Protein AF-Q8MV41-F1 (afdb_monomer_lite)

Radius of gyration: 36.12 Å; chains: 1; bounding box: 102×75×132 Å

Secondary structure (DSSP, 8-state):
----------------------------------------------------------------------------------------------------------TTS-----PPPEEEEEEPBPSEE--B-GGG-SS------BTT--SS-----EEEEES--S-EEEEEEEE-S-GGG--B-SSEEEEEETTEEEESPEEEEE-TTTTTEEE--SEEEEPPPGGGHHHHHHHHHHHHHHHHHTSPPPHHHHHHHHHHHHHHHHH--TTEEEEEEEEEEEPTTT--EEE-S--EEPPPEEETT-TTTSPP-EEEES-S---TT------EEES----

Structure (mmCIF, N/CA/C/O backbone):
data_AF-Q8MV41-F1
#
_entry.id   AF-Q8MV41-F1
#
loop_
_atom_site.group_PDB
_atom_site.id
_atom_site.type_symbol
_atom_site.label_atom_id
_atom_site.label_alt_id
_atom_site.label_comp_id
_atom_site.label_asym_id
_atom_site.label_entity_id
_atom_site.label_seq_id
_atom_site.pdbx_PDB_ins_code
_atom_site.Cartn_x
_atom_site.Cartn_y
_atom_site.Cartn_z
_atom_site.occupancy
_atom_site.B_iso_or_equiv
_atom_site.auth_seq_id
_atom_site.auth_comp_id
_atom_site.auth_asym_id
_atom_site.auth_atom_id
_atom_site.pdbx_PDB_model_num
ATOM 1 N N . HIS A 1 1 ? 9.960 11.531 88.045 1.00 41.22 1 HIS A N 1
ATOM 2 C CA . HIS A 1 1 ? 10.829 12.710 87.845 1.00 41.22 1 HIS A CA 1
ATOM 3 C C . HIS A 1 1 ? 10.472 13.347 86.510 1.00 41.22 1 HIS A C 1
ATOM 5 O O . HIS A 1 1 ? 10.541 12.657 85.509 1.00 41.22 1 HIS A O 1
ATOM 11 N N . HIS A 1 2 ? 9.710 14.447 86.549 1.00 37.00 2 HIS A N 1
ATOM 12 C CA . HIS A 1 2 ? 10.177 15.831 86.295 1.00 37.00 2 HIS A CA 1
ATOM 13 C C . HIS A 1 2 ? 10.504 16.064 84.807 1.00 37.00 2 HIS A C 1
ATOM 15 O O . HIS A 1 2 ? 11.414 15.444 84.279 1.00 37.00 2 HIS A O 1
ATOM 21 N N . GLN A 1 3 ? 9.612 16.729 84.062 1.00 36.31 3 GLN A N 1
ATOM 22 C CA . GLN A 1 3 ? 9.584 18.192 83.822 1.00 36.31 3 GLN A CA 1
ATOM 23 C C . GLN A 1 3 ? 10.846 18.681 83.085 1.00 36.31 3 GLN A C 1
ATOM 25 O O . GLN A 1 3 ? 11.939 18.546 83.607 1.00 36.31 3 GLN A O 1
ATOM 30 N N . HIS A 1 4 ? 10.750 19.055 81.804 1.00 42.22 4 HIS A N 1
ATOM 31 C CA . HIS A 1 4 ? 10.327 20.362 81.255 1.00 42.22 4 HIS A CA 1
ATOM 32 C C . HIS A 1 4 ? 11.487 21.369 81.157 1.00 42.22 4 HIS A C 1
ATOM 34 O O . HIS A 1 4 ? 12.260 21.490 82.096 1.00 42.22 4 HIS A O 1
ATOM 40 N N . GLN A 1 5 ? 11.461 22.144 80.061 1.00 43.72 5 GLN A N 1
ATOM 41 C CA . GLN A 1 5 ? 12.161 23.410 79.755 1.00 43.72 5 GLN A CA 1
ATOM 42 C C . GLN A 1 5 ? 13.341 23.346 78.765 1.00 43.72 5 GLN A C 1
ATOM 44 O O . GLN A 1 5 ? 14.220 22.513 78.916 1.00 43.72 5 GLN A O 1
ATOM 49 N N . GLN A 1 6 ? 13.467 24.221 77.753 1.00 42.06 6 GLN A N 1
ATOM 50 C CA . GLN A 1 6 ? 12.610 25.280 77.165 1.00 42.06 6 GLN A CA 1
ATOM 51 C C . GLN A 1 6 ? 13.329 25.809 75.884 1.00 42.06 6 GLN A C 1
ATOM 53 O O . GLN A 1 6 ? 14.552 25.874 75.879 1.00 42.06 6 GLN A O 1
ATOM 58 N N . GLN A 1 7 ? 12.603 26.007 74.765 1.00 39.41 7 GLN A N 1
ATOM 59 C CA . GLN A 1 7 ? 12.304 27.285 74.044 1.00 39.41 7 GLN A CA 1
ATOM 60 C C . GLN A 1 7 ? 13.402 27.879 73.111 1.00 39.41 7 GLN A C 1
ATOM 62 O O . GLN A 1 7 ? 14.515 28.107 73.555 1.00 39.41 7 GLN A O 1
ATOM 67 N N . HIS A 1 8 ? 13.170 27.958 71.775 1.00 38.19 8 HIS A N 1
ATOM 68 C CA . HIS A 1 8 ? 12.599 29.071 70.933 1.00 38.19 8 HIS A CA 1
ATOM 69 C C . HIS A 1 8 ? 13.622 30.215 70.652 1.00 38.19 8 HIS A C 1
ATOM 71 O O . HIS A 1 8 ? 14.366 30.538 71.559 1.00 38.19 8 HIS A O 1
ATOM 77 N N . HIS A 1 9 ? 13.803 30.899 69.499 1.00 35.41 9 HIS A N 1
ATOM 78 C CA . HIS A 1 9 ? 13.019 31.386 68.328 1.00 35.41 9 HIS A CA 1
ATOM 79 C C . HIS A 1 9 ? 14.052 31.785 67.205 1.00 35.41 9 HIS A C 1
ATOM 81 O O . HIS A 1 9 ? 15.133 32.232 67.564 1.00 35.41 9 HIS A O 1
ATOM 87 N N . GLN A 1 10 ? 13.915 31.469 65.901 1.00 32.34 10 GLN A N 1
ATOM 88 C CA . GLN A 1 10 ? 13.270 32.174 64.749 1.00 32.34 10 GLN A CA 1
ATOM 89 C C . GLN A 1 10 ? 14.101 33.242 63.959 1.00 32.34 10 GLN A C 1
ATOM 91 O O . GLN A 1 10 ? 14.733 34.095 64.569 1.00 32.34 10 GLN A O 1
ATOM 96 N N . LEU A 1 11 ? 13.925 33.227 62.608 1.00 33.22 11 LEU A N 1
ATOM 97 C CA . LEU A 1 11 ? 14.241 34.213 61.520 1.00 33.22 11 LEU A CA 1
ATOM 98 C C . LEU A 1 11 ? 15.664 34.125 60.891 1.00 33.22 11 LEU A C 1
ATOM 100 O O . LEU A 1 11 ? 16.618 33.938 61.624 1.00 33.22 11 LEU A O 1
ATOM 104 N N . GLN A 1 12 ? 15.949 34.236 59.574 1.00 32.16 12 GLN A N 1
ATOM 105 C CA . GLN A 1 12 ? 15.229 34.636 58.346 1.00 32.16 12 GLN A CA 1
ATOM 106 C C . GLN A 1 12 ? 16.027 34.198 57.074 1.00 32.16 12 GLN A C 1
ATOM 108 O O . GLN A 1 12 ? 17.246 34.119 57.122 1.00 32.16 12 GLN A O 1
ATOM 113 N N . GLN A 1 13 ? 15.304 33.936 55.971 1.00 31.48 13 GLN A N 1
ATOM 114 C CA . GLN A 1 13 ? 15.608 33.980 54.513 1.00 31.48 13 GLN A CA 1
ATOM 115 C C . GLN A 1 13 ? 17.057 34.003 53.957 1.00 31.48 13 GLN A C 1
ATOM 117 O O . GLN A 1 13 ? 17.851 34.854 54.332 1.00 31.48 13 GLN A O 1
ATOM 122 N N . LEU A 1 14 ? 17.303 33.219 52.887 1.00 31.59 14 LEU A N 1
ATOM 123 C CA . LEU A 1 14 ? 17.702 33.714 51.547 1.00 31.59 14 LEU A CA 1
ATOM 124 C C . LEU A 1 14 ? 17.768 32.588 50.486 1.00 31.59 14 LEU A C 1
ATOM 126 O O . LEU A 1 14 ? 18.067 31.432 50.766 1.00 31.59 14 LEU A O 1
ATOM 130 N N . SER A 1 15 ? 17.440 32.990 49.261 1.00 28.89 15 SER A N 1
ATOM 131 C CA . SER A 1 15 ? 17.353 32.285 47.975 1.00 28.89 15 SER A CA 1
ATOM 132 C C . SER A 1 15 ? 18.650 31.652 47.452 1.00 28.89 15 SER A C 1
ATOM 134 O O . SER A 1 15 ? 19.717 32.218 47.671 1.00 28.89 15 SER A O 1
ATOM 136 N N . SER A 1 16 ? 18.551 30.629 46.588 1.00 32.53 16 SER A N 1
ATOM 137 C CA . SER A 1 16 ? 19.191 30.630 45.247 1.00 32.53 16 SER A CA 1
ATOM 138 C C . SER A 1 16 ? 18.935 29.340 44.445 1.00 32.53 16 SER A C 1
ATOM 140 O O . SER A 1 16 ? 19.190 28.230 44.901 1.00 32.53 16 SER A O 1
ATOM 142 N N . SER A 1 17 ? 18.446 29.520 43.216 1.00 33.25 17 SER A N 1
ATOM 143 C CA . SER A 1 17 ? 18.495 28.564 42.098 1.00 33.25 17 SER A CA 1
ATOM 144 C C . SER A 1 17 ? 19.914 28.485 41.509 1.00 33.25 17 SER A C 1
ATOM 146 O O . SER A 1 17 ? 20.679 29.433 41.693 1.00 33.25 17 SER A O 1
ATOM 148 N N . PRO A 1 18 ? 20.228 27.488 40.658 1.00 41.16 18 PRO A N 1
ATOM 149 C CA . PRO A 1 18 ? 21.262 27.662 39.646 1.00 41.16 18 PRO A CA 1
ATOM 150 C C . PRO A 1 18 ? 20.707 27.558 38.214 1.00 41.16 18 PRO A C 1
ATOM 152 O O . PRO A 1 18 ? 20.000 26.622 37.848 1.00 41.16 18 PRO A O 1
ATOM 155 N N . THR A 1 19 ? 21.101 28.536 37.400 1.00 30.84 19 THR A N 1
ATOM 156 C CA . THR A 1 19 ? 21.026 28.583 35.931 1.00 30.84 19 THR A CA 1
ATOM 157 C C . THR A 1 19 ? 22.392 29.019 35.386 1.00 30.84 19 THR A C 1
ATOM 159 O O . THR A 1 19 ? 23.103 29.743 36.080 1.00 30.84 19 THR A O 1
ATOM 162 N N . TYR A 1 20 ? 22.656 28.665 34.117 1.00 28.83 20 TYR A N 1
ATOM 163 C CA . TYR A 1 20 ? 23.780 29.047 33.232 1.00 28.83 20 TYR A CA 1
ATOM 164 C C . TYR A 1 20 ? 25.099 28.264 33.441 1.00 28.83 20 TYR A C 1
ATOM 166 O O . TYR A 1 20 ? 25.462 27.930 34.557 1.00 28.83 20 TYR A O 1
ATOM 174 N N . SER A 1 21 ? 25.871 27.885 32.412 1.00 29.89 21 SER A N 1
ATOM 175 C CA . SER A 1 21 ? 26.178 28.621 31.176 1.00 29.89 21 SER A CA 1
ATOM 176 C C . SER A 1 21 ? 26.609 27.712 30.012 1.00 29.89 21 SER A C 1
ATOM 178 O O . SER A 1 21 ? 27.280 26.703 30.213 1.00 29.89 21 SER A O 1
ATOM 180 N N . VAL A 1 22 ? 26.285 28.149 28.792 1.00 31.77 22 VAL A N 1
ATOM 181 C CA . VAL A 1 22 ? 26.873 27.724 27.511 1.00 31.77 22 VAL A CA 1
ATOM 182 C C . VAL A 1 22 ? 28.031 28.678 27.197 1.00 31.77 22 VAL A C 1
ATOM 184 O O . VAL A 1 22 ? 27.853 29.890 27.305 1.00 31.77 22 VAL A O 1
ATOM 187 N N . LEU A 1 23 ? 29.197 28.155 26.806 1.00 31.92 23 LEU A N 1
ATOM 188 C CA . LEU A 1 23 ? 30.321 28.939 26.283 1.00 31.92 23 LEU A CA 1
ATOM 189 C C . LEU A 1 23 ? 30.668 28.477 24.864 1.00 31.92 23 LEU A C 1
ATOM 191 O O . LEU A 1 23 ? 30.998 27.314 24.640 1.00 31.92 23 LEU A O 1
ATOM 195 N N . SER A 1 24 ? 30.602 29.429 23.934 1.00 31.42 24 SER A N 1
ATOM 196 C CA . SER A 1 24 ? 31.214 29.389 22.606 1.00 31.42 24 SER A CA 1
ATOM 197 C C . SER A 1 24 ? 32.714 29.669 22.702 1.00 31.42 24 SER A C 1
ATOM 199 O O . SER A 1 24 ? 33.131 30.516 23.491 1.00 31.42 24 SER A O 1
ATOM 201 N N . MET A 1 25 ? 33.510 29.044 21.832 1.00 32.31 25 MET A N 1
ATOM 202 C CA . MET A 1 25 ? 34.837 29.539 21.457 1.00 32.31 25 MET A CA 1
ATOM 203 C C . MET A 1 25 ? 35.068 29.356 19.954 1.00 32.31 25 MET A C 1
ATOM 205 O O . MET A 1 25 ? 35.088 28.238 19.444 1.00 32.31 25 MET A O 1
ATOM 209 N N . GLU A 1 26 ? 35.252 30.484 19.270 1.00 30.17 26 GLU A N 1
ATOM 210 C CA . GLU A 1 26 ? 35.958 30.604 17.993 1.00 30.17 26 GLU A CA 1
ATOM 211 C C . GLU A 1 26 ? 37.473 30.494 18.226 1.00 30.17 26 GLU A C 1
ATOM 213 O O . GLU A 1 26 ? 37.981 30.902 19.271 1.00 30.17 26 GLU A O 1
ATOM 218 N N . SER A 1 27 ? 38.219 30.011 17.229 1.00 31.31 27 SER A N 1
ATOM 219 C CA . SER A 1 27 ? 39.647 30.322 17.104 1.00 31.31 27 SER A CA 1
ATOM 220 C C . SER A 1 27 ? 40.115 30.279 15.645 1.00 31.31 27 SER A C 1
ATOM 222 O O . SER A 1 27 ? 39.484 29.683 14.774 1.00 31.31 27 SER A O 1
ATOM 224 N N . VAL A 1 28 ? 41.199 31.015 15.415 1.00 31.77 28 VAL A N 1
ATOM 225 C CA . VAL A 1 28 ? 41.619 31.706 14.193 1.00 31.77 28 VAL A CA 1
ATOM 226 C C . VAL A 1 28 ? 42.830 31.002 13.549 1.00 31.77 28 VAL A C 1
ATOM 228 O O . VAL A 1 28 ? 43.572 30.289 14.220 1.00 31.77 28 VAL A O 1
ATOM 231 N N . SER A 1 29 ? 43.027 31.232 12.249 1.00 32.34 29 SER A N 1
ATOM 232 C CA . SER A 1 29 ? 44.130 30.803 11.365 1.00 32.34 29 SER A CA 1
ATOM 233 C C . SER A 1 29 ? 45.561 31.168 11.815 1.00 32.34 29 SER A C 1
ATOM 235 O O . SER A 1 29 ? 45.745 32.073 12.628 1.00 32.34 29 SER A O 1
ATOM 237 N N . PRO A 1 30 ? 46.587 30.623 11.122 1.00 47.12 30 PRO A N 1
ATOM 238 C CA . PRO A 1 30 ? 47.845 31.339 10.868 1.00 47.12 30 PRO A CA 1
ATOM 239 C C . PRO A 1 30 ? 48.257 31.395 9.371 1.00 47.12 30 PRO A C 1
ATOM 241 O O . PRO A 1 30 ? 47.669 30.733 8.517 1.00 47.12 30 PRO A O 1
ATOM 244 N N . VAL A 1 31 ? 49.263 32.232 9.062 1.00 33.56 31 VAL A N 1
ATOM 245 C CA . VAL A 1 31 ? 49.677 32.736 7.726 1.00 33.56 31 VAL A CA 1
ATOM 246 C C . VAL A 1 31 ? 51.146 32.375 7.393 1.00 33.56 31 VAL A C 1
ATOM 248 O O . VAL A 1 31 ? 51.966 32.301 8.305 1.00 33.56 31 VAL A O 1
ATOM 251 N N . SER A 1 32 ? 51.471 32.345 6.080 1.00 35.78 32 SER A N 1
ATOM 252 C CA . SER A 1 32 ? 52.778 32.576 5.379 1.00 35.78 32 SER A CA 1
ATOM 253 C C . SER A 1 32 ? 53.733 31.366 5.201 1.00 35.78 32 SER A C 1
ATOM 255 O O . SER A 1 32 ? 53.833 30.554 6.105 1.00 35.78 32 SER A O 1
ATOM 257 N N . SER A 1 33 ? 54.486 31.134 4.101 1.00 31.88 33 SER A N 1
ATOM 258 C CA . SER A 1 33 ? 54.927 31.937 2.928 1.00 31.88 33 SER A CA 1
ATOM 259 C C . SER A 1 33 ? 55.557 31.074 1.786 1.00 31.88 33 SER A C 1
ATOM 261 O O . SER A 1 33 ? 56.058 29.997 2.079 1.00 31.88 33 SER A O 1
ATOM 263 N N . SER A 1 34 ? 55.554 31.630 0.547 1.00 31.03 34 SER A N 1
ATOM 264 C CA . SER A 1 34 ? 56.487 31.514 -0.629 1.00 31.03 34 SER A CA 1
ATOM 265 C C . SER A 1 34 ? 56.796 30.118 -1.259 1.00 31.03 34 SER A C 1
ATOM 267 O O . SER A 1 34 ? 56.794 29.117 -0.569 1.00 31.03 34 SER A O 1
ATOM 269 N N . SER A 1 35 ? 57.071 29.882 -2.558 1.00 29.42 35 SER A N 1
ATOM 270 C CA . SER A 1 35 ? 57.474 30.668 -3.743 1.00 29.42 35 SER A CA 1
ATOM 271 C C . SER A 1 35 ? 57.364 29.827 -5.053 1.00 29.42 35 SER A C 1
ATOM 273 O O . SER A 1 35 ? 57.393 28.603 -4.998 1.00 29.42 35 SER A O 1
ATOM 275 N N . ALA A 1 36 ? 57.337 30.529 -6.202 1.00 30.73 36 ALA A N 1
ATOM 276 C CA . ALA A 1 36 ? 57.840 30.172 -7.552 1.00 30.73 36 ALA A CA 1
ATOM 277 C C . ALA A 1 36 ? 57.048 29.259 -8.539 1.00 30.73 36 ALA A C 1
ATOM 279 O O . ALA A 1 36 ? 56.941 28.048 -8.377 1.00 30.73 36 ALA A O 1
ATOM 280 N N . SER A 1 37 ? 56.627 29.879 -9.658 1.00 31.30 37 SER A N 1
ATOM 281 C CA . SER A 1 37 ? 56.357 29.286 -10.994 1.00 31.30 37 SER A CA 1
ATOM 282 C C . SER A 1 37 ? 57.673 29.000 -11.766 1.00 31.30 37 SER A C 1
ATOM 284 O O . SER A 1 37 ? 58.727 29.416 -11.277 1.00 31.30 37 SER A O 1
ATOM 286 N N . PRO A 1 38 ? 57.678 28.330 -12.948 1.00 48.19 38 PRO A N 1
ATOM 287 C CA . PRO A 1 38 ? 57.222 28.887 -14.253 1.00 48.19 38 PRO A CA 1
ATOM 288 C C . PRO A 1 38 ? 56.300 27.909 -15.034 1.00 48.19 38 PRO A C 1
ATOM 290 O O . PRO A 1 38 ? 56.356 26.705 -14.828 1.00 48.19 38 PRO A O 1
ATOM 293 N N . ALA A 1 39 ? 55.272 28.334 -15.780 1.00 31.14 39 ALA A N 1
ATOM 294 C CA . ALA A 1 39 ? 55.233 29.026 -17.083 1.00 31.14 39 ALA A CA 1
ATOM 295 C C . ALA A 1 39 ? 55.709 28.187 -18.294 1.00 31.14 39 ALA A C 1
ATOM 297 O O . ALA A 1 39 ? 56.905 27.977 -18.460 1.00 31.14 39 ALA A O 1
ATOM 298 N N . ALA A 1 40 ? 54.761 27.784 -19.153 1.00 30.45 40 ALA A N 1
ATOM 299 C CA . ALA A 1 40 ? 54.739 28.019 -20.610 1.00 30.45 40 ALA A CA 1
ATOM 300 C C . ALA A 1 40 ? 53.384 27.498 -21.162 1.00 30.45 40 ALA A C 1
ATOM 302 O O . ALA A 1 40 ? 53.035 26.350 -20.913 1.00 30.45 40 ALA A O 1
ATOM 303 N N . ASP A 1 41 ? 52.463 28.357 -21.615 1.00 30.83 41 ASP A N 1
ATOM 304 C CA . ASP A 1 41 ? 52.348 28.922 -22.980 1.00 30.83 41 ASP A CA 1
ATOM 305 C C . ASP A 1 41 ? 51.731 27.894 -23.968 1.00 30.83 41 ASP A C 1
ATOM 307 O O . ASP A 1 41 ? 52.077 26.724 -23.930 1.00 30.83 41 ASP A O 1
ATOM 311 N N . THR A 1 42 ? 50.771 28.191 -24.847 1.00 30.75 42 THR A N 1
ATOM 312 C CA . THR A 1 42 ? 50.364 29.468 -25.439 1.00 30.75 42 THR A CA 1
ATOM 313 C C . THR A 1 42 ? 48.966 29.293 -26.077 1.00 30.75 42 THR A C 1
ATOM 315 O O . THR A 1 42 ? 48.720 28.285 -26.729 1.00 30.75 42 THR A O 1
ATOM 318 N N . SER A 1 43 ? 48.109 30.321 -25.949 1.00 32.47 43 SER A N 1
ATOM 319 C CA . SER A 1 43 ? 47.248 30.949 -26.990 1.00 32.47 43 SER A CA 1
ATOM 320 C C . SER A 1 43 ? 46.330 30.135 -27.919 1.00 32.47 43 SER A C 1
ATOM 322 O O . SER A 1 43 ? 46.673 29.060 -28.370 1.00 32.47 43 SER A O 1
ATOM 324 N N . LYS A 1 44 ? 45.230 30.642 -28.484 1.00 30.09 44 LYS A N 1
ATOM 325 C CA . LYS A 1 44 ? 44.367 31.853 -28.481 1.00 30.09 44 LYS A CA 1
ATOM 326 C C . LYS A 1 44 ? 43.230 31.412 -29.443 1.00 30.09 44 LYS A C 1
ATOM 328 O O . LYS A 1 44 ? 43.484 30.614 -30.335 1.00 30.09 44 LYS A O 1
ATOM 333 N N . TYR A 1 45 ? 41.970 31.794 -29.266 1.00 28.75 45 TYR A N 1
ATOM 334 C CA . TYR A 1 45 ? 41.383 32.901 -30.026 1.00 28.75 45 TYR A CA 1
ATOM 335 C C . TYR A 1 45 ? 40.066 33.367 -29.367 1.00 28.75 45 TYR A C 1
ATOM 337 O O . TYR A 1 45 ? 39.115 32.607 -29.216 1.00 28.75 45 TYR A O 1
ATOM 345 N N . TYR A 1 46 ? 40.098 34.643 -28.968 1.00 28.98 46 TYR A N 1
ATOM 346 C CA . TYR A 1 46 ? 39.062 35.692 -28.937 1.00 28.98 46 TYR A CA 1
ATOM 347 C C . TYR A 1 46 ? 37.978 35.568 -30.030 1.00 28.98 46 TYR A C 1
ATOM 349 O O . TYR A 1 46 ? 38.245 34.966 -31.060 1.00 28.98 46 TYR A O 1
ATOM 357 N N . ALA A 1 47 ? 36.788 36.175 -29.995 1.00 29.97 47 ALA A N 1
ATOM 358 C CA . ALA A 1 47 ? 36.017 37.084 -29.127 1.00 29.97 47 ALA A CA 1
ATOM 359 C C . ALA A 1 47 ? 34.536 36.924 -29.603 1.00 29.97 47 ALA A C 1
ATOM 361 O O . ALA A 1 47 ? 34.283 36.141 -30.510 1.00 29.97 47 ALA A O 1
ATOM 362 N N . SER A 1 48 ? 33.471 37.563 -29.128 1.00 28.33 48 SER A N 1
ATOM 363 C CA . SER A 1 48 ? 33.253 38.833 -28.436 1.00 28.33 48 SER A CA 1
ATOM 364 C C . SER A 1 48 ? 31.790 38.853 -27.979 1.00 28.33 48 SER A C 1
ATOM 366 O O . SER A 1 48 ? 30.895 38.551 -28.766 1.00 28.33 48 SER A O 1
ATOM 368 N N . ASN A 1 49 ? 31.561 39.273 -26.740 1.00 28.97 49 ASN A N 1
ATOM 369 C CA . ASN A 1 49 ? 30.278 39.754 -26.235 1.00 28.97 49 ASN A CA 1
ATOM 370 C C . ASN A 1 49 ? 30.205 41.270 -26.451 1.00 28.97 49 ASN A C 1
ATOM 372 O O . ASN A 1 49 ? 31.234 41.928 -26.282 1.00 28.97 49 ASN A O 1
ATOM 376 N N . SER A 1 50 ? 29.011 41.818 -26.707 1.00 34.12 50 SER A N 1
ATOM 377 C CA . SER A 1 50 ? 28.553 43.120 -26.178 1.00 34.12 50 SER A CA 1
ATOM 378 C C . SER A 1 50 ? 27.120 43.470 -26.623 1.00 34.12 50 SER A C 1
ATOM 380 O O . SER A 1 50 ? 26.628 42.879 -27.581 1.00 34.12 50 SER A O 1
ATOM 382 N N . PRO A 1 51 ? 26.420 44.362 -25.891 1.00 45.16 51 PRO A N 1
ATOM 383 C CA . PRO A 1 51 ? 25.055 44.114 -25.429 1.00 45.16 51 PRO A CA 1
ATOM 384 C C . PRO A 1 51 ? 24.027 45.110 -25.986 1.00 45.16 51 PRO A C 1
ATOM 386 O O . PRO A 1 51 ? 24.372 46.085 -26.646 1.00 45.16 51 PRO A O 1
ATOM 389 N N . SER A 1 52 ? 22.748 44.908 -25.660 1.00 30.52 52 SER A N 1
ATOM 390 C CA . SER A 1 52 ? 21.748 45.975 -25.750 1.00 30.52 52 SER A CA 1
ATOM 391 C C . SER A 1 52 ? 20.694 45.868 -24.646 1.00 30.52 52 SER A C 1
ATOM 393 O O . SER A 1 52 ? 20.233 44.790 -24.277 1.00 30.52 52 SER A O 1
ATOM 395 N N . SER A 1 53 ? 20.379 47.035 -24.097 1.00 32.69 53 SER A N 1
ATOM 396 C CA . SER A 1 53 ? 19.441 47.344 -23.026 1.00 32.69 53 SER A CA 1
ATOM 397 C C . SER A 1 53 ? 18.321 48.227 -23.583 1.00 32.69 53 SER A C 1
ATOM 399 O O . SER A 1 53 ? 18.619 49.175 -24.297 1.00 32.69 53 SER A O 1
ATOM 401 N N . VAL A 1 54 ? 17.060 47.939 -23.237 1.00 30.78 54 VAL A N 1
ATOM 402 C CA . VAL A 1 54 ? 15.854 48.812 -23.290 1.00 30.78 54 VAL A CA 1
ATOM 403 C C . VAL A 1 54 ? 14.721 48.022 -22.600 1.00 30.78 54 VAL A C 1
ATOM 405 O O . VAL A 1 54 ? 14.486 46.876 -22.957 1.00 30.78 54 VAL A O 1
ATOM 408 N N . SER A 1 55 ? 14.261 48.373 -21.396 1.00 31.34 55 SER A N 1
ATOM 409 C CA . SER A 1 55 ? 13.271 49.394 -20.997 1.00 31.34 55 SER A CA 1
ATOM 410 C C . SER A 1 55 ? 11.787 49.071 -21.295 1.00 31.34 55 SER A C 1
ATOM 412 O O . SER A 1 55 ? 11.378 48.864 -22.428 1.00 31.34 55 SER A O 1
ATOM 414 N N . ASN A 1 56 ? 11.000 49.178 -20.211 1.00 28.97 56 ASN A N 1
ATOM 415 C CA . ASN A 1 56 ? 9.602 49.620 -20.085 1.00 28.97 56 ASN A CA 1
ATOM 416 C C . ASN A 1 56 ? 8.374 48.676 -20.200 1.00 28.97 56 ASN A C 1
ATOM 418 O O . ASN A 1 56 ? 8.037 48.150 -21.250 1.00 28.97 56 ASN A O 1
ATOM 422 N N . MET A 1 57 ? 7.607 48.738 -19.094 1.00 31.17 57 MET A N 1
ATOM 423 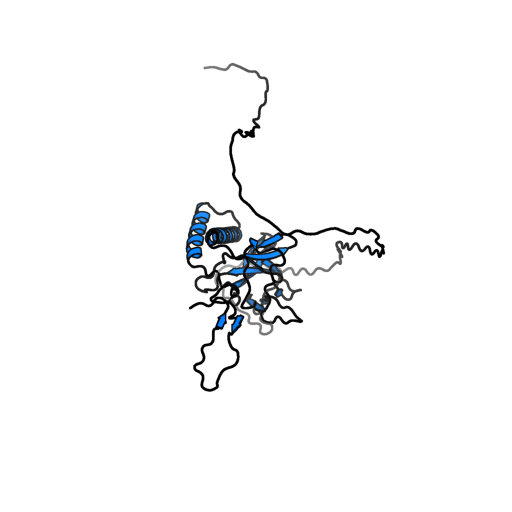C CA . MET A 1 57 ? 6.150 48.949 -18.968 1.00 31.17 57 MET A CA 1
ATOM 424 C C . MET A 1 57 ? 5.188 47.746 -18.959 1.00 31.17 57 MET A C 1
ATOM 426 O O . MET A 1 57 ? 4.998 47.026 -19.931 1.00 31.17 57 MET A O 1
ATOM 430 N N . SER A 1 58 ? 4.496 47.636 -17.817 1.00 32.44 58 SER A N 1
ATOM 431 C CA . SER A 1 58 ? 3.218 46.947 -17.600 1.00 32.44 58 SER A CA 1
ATOM 432 C C . SER A 1 58 ? 2.079 47.518 -18.461 1.00 32.44 58 SER A C 1
ATOM 434 O O . SER A 1 58 ? 2.158 48.657 -18.923 1.00 32.44 58 SER A O 1
ATOM 436 N N . PRO A 1 59 ? 0.937 46.809 -18.511 1.00 38.66 59 PRO A N 1
ATOM 437 C CA . PRO A 1 59 ? -0.251 47.418 -17.909 1.00 38.66 59 PRO A CA 1
ATOM 438 C C . PRO A 1 59 ? -1.062 46.480 -16.995 1.00 38.66 59 PRO A C 1
ATOM 440 O O . PRO A 1 59 ? -1.093 45.263 -17.151 1.00 38.66 59 PRO A O 1
ATOM 443 N N . LYS A 1 60 ? -1.732 47.119 -16.028 1.00 29.59 60 LYS A N 1
ATOM 444 C CA . LYS A 1 60 ? -2.780 46.589 -15.143 1.00 29.59 60 LYS A CA 1
ATOM 445 C C . LYS A 1 60 ? -4.087 46.326 -15.904 1.00 29.59 60 LYS A C 1
ATOM 447 O O . LYS A 1 60 ? -4.480 47.137 -16.735 1.00 29.59 60 LYS A O 1
ATOM 452 N N . SER A 1 61 ? -4.825 45.305 -15.470 1.00 29.97 61 SER A N 1
ATOM 453 C CA . SER A 1 61 ? -6.290 45.324 -15.263 1.00 29.97 61 SER A CA 1
ATOM 454 C C . SER A 1 61 ? -6.632 44.164 -14.305 1.00 29.97 61 SER A C 1
ATOM 456 O O . SER A 1 61 ? -6.261 43.029 -14.568 1.00 29.97 61 SER A O 1
ATOM 458 N N . THR A 1 62 ? -6.933 44.398 -13.021 1.00 28.45 62 THR A N 1
ATOM 459 C CA . THR A 1 62 ? -8.256 44.640 -12.398 1.00 28.45 62 THR A CA 1
ATOM 460 C C . THR A 1 62 ? -9.395 43.749 -12.892 1.00 28.45 62 THR A C 1
ATOM 462 O O . THR A 1 62 ? -10.072 44.097 -13.852 1.00 28.45 62 THR A O 1
ATOM 465 N N . ALA A 1 63 ? -9.677 42.692 -12.128 1.00 28.91 63 ALA A N 1
ATOM 466 C CA . ALA A 1 63 ? -11.033 42.325 -11.731 1.00 28.91 63 ALA A CA 1
ATOM 467 C C . ALA A 1 63 ? -10.967 41.723 -10.318 1.00 28.91 63 ALA A C 1
ATOM 469 O O . ALA A 1 63 ? -10.266 40.748 -10.058 1.00 28.91 63 ALA A O 1
ATOM 470 N N . SER A 1 64 ? -11.619 42.420 -9.399 1.00 29.94 64 SER A N 1
ATOM 471 C CA . SER A 1 64 ? -11.952 42.025 -8.038 1.00 29.94 64 SER A CA 1
ATOM 472 C C . SER A 1 64 ? -13.031 40.950 -8.055 1.00 29.94 64 SER A C 1
ATOM 474 O O . SER A 1 64 ? -14.019 41.154 -8.747 1.00 29.94 64 SER A O 1
ATOM 476 N N . ASP A 1 65 ? -12.898 39.913 -7.231 1.00 27.23 65 ASP A N 1
ATOM 477 C CA . ASP A 1 65 ? -14.056 39.283 -6.596 1.00 27.23 65 ASP A CA 1
ATOM 478 C C . ASP A 1 65 ? -13.671 38.738 -5.218 1.00 27.23 65 ASP A C 1
ATOM 480 O O . ASP A 1 65 ? -12.983 37.734 -5.042 1.00 27.23 65 ASP A O 1
ATOM 484 N N . THR A 1 66 ? -14.113 39.488 -4.217 1.00 30.58 66 THR A N 1
ATOM 485 C CA . THR A 1 66 ? -14.329 39.068 -2.838 1.00 30.58 66 THR A CA 1
ATOM 486 C C . THR A 1 66 ? -15.376 37.959 -2.790 1.00 30.58 66 THR A C 1
ATOM 488 O O . THR A 1 66 ? -16.526 38.190 -3.146 1.00 30.58 66 THR A O 1
ATOM 491 N N . SER A 1 67 ? -15.026 36.793 -2.249 1.00 28.72 67 SER A N 1
ATOM 492 C CA . SER A 1 67 ? -16.009 35.926 -1.591 1.00 28.72 67 SER A CA 1
ATOM 493 C C . SER A 1 67 ? -15.385 35.245 -0.375 1.00 28.72 67 SER A C 1
ATOM 495 O O . SER A 1 67 ? -14.698 34.231 -0.437 1.00 28.72 67 SER A O 1
ATOM 497 N N . SER A 1 68 ? -15.618 35.872 0.770 1.00 29.53 68 SER A N 1
ATOM 498 C CA . SER A 1 68 ? -15.611 35.240 2.078 1.00 29.53 68 SER A CA 1
ATOM 499 C C . SER A 1 68 ? -16.715 34.181 2.110 1.00 29.53 68 SER A C 1
ATOM 501 O O . SER A 1 68 ? -17.891 34.528 2.035 1.00 29.53 68 SER A O 1
ATOM 503 N N . PHE A 1 69 ? -16.354 32.905 2.260 1.00 28.80 69 PHE A N 1
ATOM 504 C CA . PHE A 1 69 ? -17.306 31.865 2.645 1.00 28.80 69 PHE A CA 1
ATOM 505 C C . PHE A 1 69 ? -17.057 31.449 4.093 1.00 28.80 69 PHE A C 1
ATOM 507 O O . PHE A 1 69 ? -16.067 30.811 4.439 1.00 28.80 69 PHE A O 1
ATOM 514 N N . ASN A 1 70 ? -17.992 31.895 4.923 1.00 31.59 70 ASN A N 1
ATOM 515 C CA . ASN A 1 70 ? -18.224 31.528 6.306 1.00 31.59 70 ASN A CA 1
ATOM 516 C C . ASN A 1 70 ? -19.508 30.683 6.330 1.00 31.59 70 ASN A C 1
ATOM 518 O O . ASN A 1 70 ? -20.496 31.084 5.722 1.00 31.59 70 ASN A O 1
ATOM 522 N N . MET A 1 71 ? -19.497 29.555 7.035 1.00 28.81 71 MET A N 1
ATOM 523 C CA . MET A 1 71 ? -20.681 28.876 7.584 1.00 28.81 71 MET A CA 1
ATOM 524 C C . MET A 1 71 ? -20.162 28.058 8.772 1.00 28.81 71 MET A C 1
ATOM 526 O O . MET A 1 71 ? -19.437 27.093 8.573 1.00 28.81 71 MET A O 1
ATOM 530 N N . GLN A 1 72 ? -20.236 28.506 10.028 1.00 30.03 72 GLN A N 1
ATOM 531 C CA . GLN A 1 72 ? -21.410 28.776 10.870 1.00 30.03 72 GLN A CA 1
ATOM 532 C C . GLN A 1 72 ? -22.412 27.621 10.928 1.00 30.03 72 GLN A C 1
ATOM 534 O O . GLN A 1 72 ? -23.227 27.431 10.035 1.00 30.03 72 GLN A O 1
ATOM 539 N N . ASN A 1 73 ? -22.327 26.909 12.056 1.00 30.44 73 ASN A N 1
ATOM 540 C CA . ASN A 1 73 ? -23.417 26.320 12.829 1.00 30.44 73 ASN A CA 1
ATOM 541 C C . ASN A 1 73 ? -24.824 26.705 12.360 1.00 30.44 73 ASN A C 1
ATOM 543 O O . ASN A 1 73 ? -25.202 27.875 12.427 1.00 30.44 73 ASN A O 1
ATOM 547 N N . LEU A 1 74 ? -25.640 25.694 12.074 1.00 29.30 74 LEU A N 1
ATOM 548 C CA . LEU A 1 74 ? -27.087 25.796 12.196 1.00 29.30 74 LEU A CA 1
ATOM 549 C C . LEU A 1 74 ? -27.582 24.703 13.139 1.00 29.30 74 LEU A C 1
ATOM 551 O O . LEU A 1 74 ? -27.766 23.547 12.781 1.00 29.30 74 LEU A O 1
ATOM 555 N N . ASN A 1 75 ? -27.768 25.143 14.379 1.00 30.41 75 ASN A N 1
ATOM 556 C CA . ASN A 1 75 ? -28.694 24.580 15.340 1.00 30.41 75 ASN A CA 1
ATOM 557 C C . ASN A 1 75 ? -30.118 24.895 14.852 1.00 30.41 75 ASN A C 1
ATOM 559 O O . ASN A 1 75 ? -30.465 26.071 14.735 1.00 30.41 75 ASN A O 1
ATOM 563 N N . ILE A 1 76 ? -30.931 23.876 14.578 1.00 30.11 76 ILE A N 1
ATOM 564 C CA . ILE A 1 76 ? -32.387 24.021 14.495 1.00 30.11 76 ILE A CA 1
ATOM 565 C C . ILE A 1 76 ? -33.004 22.961 15.397 1.00 30.11 76 ILE A C 1
ATOM 567 O O . ILE A 1 76 ? -33.055 21.776 15.081 1.00 30.11 76 ILE A O 1
ATOM 571 N N . SER A 1 77 ? -33.482 23.446 16.537 1.00 28.22 77 SER A N 1
ATOM 572 C CA . SER A 1 77 ? -34.457 22.794 17.390 1.00 28.22 77 SER A CA 1
ATOM 573 C C . SER A 1 77 ? -35.726 22.488 16.595 1.00 28.22 77 SER A C 1
ATOM 575 O O . SER A 1 77 ? -36.288 23.386 15.974 1.00 28.22 77 SER A O 1
ATOM 577 N N . ASN A 1 78 ? -36.233 21.263 16.702 1.00 28.09 78 ASN A N 1
ATOM 578 C CA . ASN A 1 78 ? -37.667 21.005 16.662 1.00 28.09 78 ASN A CA 1
ATOM 579 C C . ASN A 1 78 ? -38.007 19.836 17.583 1.00 28.09 78 ASN A C 1
ATOM 581 O O . ASN A 1 78 ? -37.244 18.888 17.746 1.00 28.09 78 ASN A O 1
ATOM 585 N N . ALA A 1 79 ? -39.132 20.004 18.262 1.00 27.45 79 ALA A N 1
ATOM 586 C CA . ALA A 1 79 ? -39.483 19.353 19.503 1.00 27.45 79 ALA A CA 1
ATOM 587 C C . ALA A 1 79 ? -40.576 18.284 19.311 1.00 27.45 79 ALA A C 1
ATOM 589 O O . ALA A 1 79 ? -41.527 18.526 18.574 1.00 27.45 79 ALA A O 1
ATOM 590 N N . TYR A 1 80 ? -40.454 17.202 20.098 1.00 27.47 80 TYR A N 1
ATOM 591 C CA . TYR A 1 80 ? -41.477 16.242 20.574 1.00 27.47 80 TYR A CA 1
ATOM 592 C C . TYR A 1 80 ? -42.186 15.306 19.558 1.00 27.47 80 TYR A C 1
ATOM 594 O O . TYR A 1 80 ? -42.291 15.656 18.388 1.00 27.47 80 TYR A O 1
ATOM 602 N N . PRO A 1 81 ? -42.733 14.134 19.989 1.00 33.19 81 PRO A N 1
ATOM 603 C CA . PRO A 1 81 ? -42.927 13.664 21.368 1.00 33.19 81 PRO A CA 1
ATOM 604 C C . PRO A 1 81 ? -42.352 12.274 21.720 1.00 33.19 81 PRO A C 1
ATOM 606 O O . PRO A 1 81 ? -42.266 11.353 20.918 1.00 33.19 81 PRO A O 1
ATOM 609 N N . TYR A 1 82 ? -42.018 12.171 23.005 1.00 26.05 82 TYR A N 1
ATOM 610 C CA . TYR A 1 82 ? -42.208 11.043 23.922 1.00 26.05 82 TYR A CA 1
ATOM 611 C C . TYR A 1 82 ? -42.974 9.814 23.379 1.00 26.05 82 TYR A C 1
ATOM 613 O O . TYR A 1 82 ? -44.170 9.900 23.116 1.00 26.05 82 TYR A O 1
ATOM 621 N N . PHE A 1 83 ? -42.323 8.648 23.397 1.00 29.05 83 PHE A N 1
ATOM 622 C CA . PHE A 1 83 ? -42.952 7.388 23.799 1.00 29.05 83 PHE A CA 1
ATOM 623 C C . PHE A 1 83 ? -41.990 6.658 24.738 1.00 29.05 83 PHE A C 1
ATOM 625 O O . PHE A 1 83 ? -40.934 6.178 24.339 1.00 29.05 83 PHE A O 1
ATOM 632 N N . ALA A 1 84 ? -42.347 6.657 26.020 1.00 29.50 84 ALA A N 1
ATOM 633 C CA . ALA A 1 84 ? -41.752 5.804 27.028 1.00 29.50 84 ALA A CA 1
ATOM 634 C C . ALA A 1 84 ? -42.567 4.508 27.059 1.00 29.50 84 ALA A C 1
ATOM 636 O O . ALA A 1 84 ? -43.722 4.534 27.480 1.00 29.50 84 ALA A O 1
ATOM 637 N N . GLU A 1 85 ? -41.985 3.389 26.634 1.00 26.55 85 GLU A N 1
ATOM 638 C CA . GLU A 1 85 ? -42.509 2.070 26.989 1.00 26.55 85 GLU A CA 1
ATOM 639 C C . GLU A 1 85 ? -41.789 1.588 28.245 1.00 26.55 85 GLU A C 1
ATOM 641 O O . GLU A 1 85 ? -40.641 1.147 28.249 1.00 26.55 85 GLU A O 1
ATOM 646 N N . THR A 1 86 ? -42.486 1.761 29.362 1.00 30.17 86 THR A N 1
ATOM 647 C CA . THR A 1 86 ? -42.174 1.147 30.641 1.00 30.17 86 THR A CA 1
ATOM 648 C C . THR A 1 86 ? -42.474 -0.344 30.540 1.00 30.17 86 THR A C 1
ATOM 650 O O . THR A 1 86 ? -43.630 -0.744 30.579 1.00 30.17 86 THR A O 1
ATOM 653 N N . HIS A 1 87 ? -41.458 -1.203 30.455 1.00 34.47 87 HIS A N 1
ATOM 654 C CA . HIS A 1 87 ? -41.680 -2.620 30.736 1.00 34.47 87 HIS A CA 1
ATOM 655 C C . HIS A 1 87 ? -41.744 -2.840 32.244 1.00 34.47 87 HIS A C 1
ATOM 657 O O . HIS A 1 87 ? -40.773 -2.705 32.987 1.00 34.47 87 HIS A O 1
ATOM 663 N N . HIS A 1 88 ? -42.958 -3.139 32.681 1.00 29.31 88 HIS A N 1
ATOM 664 C CA . HIS A 1 88 ? -43.336 -3.479 34.038 1.00 29.31 88 HIS A CA 1
ATOM 665 C C . HIS A 1 88 ? -42.635 -4.785 34.441 1.00 29.31 88 HIS A C 1
ATOM 667 O O . HIS A 1 88 ? -42.991 -5.862 33.971 1.00 29.31 88 HIS A O 1
ATOM 673 N N . GLN A 1 89 ? -41.640 -4.703 35.323 1.00 29.66 89 GLN A N 1
ATOM 674 C CA . GLN A 1 89 ? -41.108 -5.877 36.009 1.00 29.66 89 GLN A CA 1
ATOM 675 C C . GLN A 1 89 ? -42.019 -6.182 37.200 1.00 29.66 89 GLN A C 1
ATOM 677 O O . GLN A 1 89 ? -41.970 -5.514 38.232 1.00 29.66 89 GLN A O 1
ATOM 682 N N . THR A 1 90 ? -42.900 -7.169 37.046 1.00 29.33 90 THR A N 1
ATOM 683 C CA . THR A 1 90 ? -43.665 -7.720 38.166 1.00 29.33 90 THR A CA 1
ATOM 684 C C . THR A 1 90 ? -42.777 -8.729 38.893 1.00 29.33 90 THR A C 1
ATOM 686 O O . THR A 1 90 ? -42.496 -9.808 38.379 1.00 29.33 90 THR A O 1
ATOM 689 N N . MET A 1 91 ? -42.306 -8.368 40.088 1.00 27.70 91 MET A N 1
ATOM 690 C CA . MET A 1 91 ? -41.688 -9.312 41.019 1.00 27.70 91 MET A CA 1
ATOM 691 C C . MET A 1 91 ? -42.774 -10.233 41.578 1.00 27.70 91 MET A C 1
ATOM 693 O O . MET A 1 91 ? -43.702 -9.762 42.235 1.00 27.70 91 MET A O 1
ATOM 697 N N . THR A 1 92 ? -42.647 -11.539 41.353 1.00 31.72 92 THR A N 1
ATOM 698 C CA . THR A 1 92 ? -43.361 -12.553 42.136 1.00 31.72 92 THR A CA 1
ATOM 699 C C . THR A 1 92 ? -42.344 -13.546 42.684 1.00 31.72 92 THR A C 1
ATOM 701 O O . THR A 1 92 ? -41.521 -14.097 41.960 1.00 31.72 92 THR A O 1
ATOM 704 N N . THR A 1 93 ? -42.353 -13.685 44.005 1.00 34.12 93 THR A N 1
ATOM 705 C CA . THR A 1 93 ? -41.590 -14.662 44.780 1.00 34.12 93 THR A CA 1
ATOM 706 C C . THR A 1 93 ? -42.222 -16.044 44.637 1.00 34.12 93 THR A C 1
ATOM 708 O O . THR A 1 93 ? -43.423 -16.185 44.866 1.00 34.12 93 THR A O 1
ATOM 711 N N . GLY A 1 94 ? -41.415 -17.056 44.324 1.00 32.66 94 GLY A N 1
ATOM 712 C CA . GLY A 1 94 ? -41.805 -18.464 44.324 1.00 32.66 94 GLY A CA 1
ATOM 713 C C . GLY A 1 94 ? -40.576 -19.352 44.135 1.00 32.66 94 GLY A C 1
ATOM 714 O O . GLY A 1 94 ? -39.739 -19.078 43.281 1.00 32.66 94 GLY A O 1
ATOM 715 N N . GLU A 1 95 ? -40.444 -20.342 45.005 1.00 35.91 95 GLU A N 1
ATOM 716 C CA . GLU A 1 95 ? -39.283 -21.203 45.218 1.00 35.91 95 GLU A CA 1
ATOM 717 C C . GLU A 1 95 ? -39.076 -22.268 44.115 1.00 35.91 95 GLU A C 1
ATOM 719 O O . GLU A 1 95 ? -40.015 -22.680 43.444 1.00 35.91 95 GLU A O 1
ATOM 724 N N . GLU A 1 96 ? -37.820 -22.721 44.004 1.00 37.44 96 GLU A N 1
ATOM 725 C CA . GLU A 1 96 ? -37.341 -24.005 43.453 1.00 37.44 96 GLU A CA 1
ATOM 726 C C . GLU A 1 96 ? -37.532 -24.346 41.949 1.00 37.44 96 GLU A C 1
ATOM 728 O O . GLU A 1 96 ? -38.557 -24.834 41.496 1.00 37.44 96 GLU A O 1
ATOM 733 N N . GLY A 1 97 ? -36.416 -24.260 41.206 1.00 35.72 97 GLY A N 1
ATOM 734 C CA . GLY A 1 97 ? -35.881 -25.400 40.440 1.00 35.72 97 GLY A CA 1
ATOM 735 C C . GLY A 1 97 ? -36.457 -25.744 39.054 1.00 35.72 97 GLY A C 1
ATOM 736 O O . GLY A 1 97 ? -37.362 -26.559 38.953 1.00 35.72 97 GLY A O 1
ATOM 737 N N . GLN A 1 98 ? -35.756 -25.274 38.006 1.00 31.47 98 GLN A N 1
ATOM 738 C CA . GLN A 1 98 ? -35.566 -25.821 36.634 1.00 31.47 98 GLN A CA 1
ATOM 739 C C . GLN A 1 98 ? -35.896 -24.809 35.522 1.00 31.47 98 GLN A C 1
ATOM 741 O O . GLN A 1 98 ? -37.047 -24.563 35.183 1.00 31.47 98 GLN A O 1
ATOM 746 N N . LEU A 1 99 ? -34.850 -24.260 34.895 1.00 29.23 99 LEU A N 1
ATOM 747 C CA . LEU A 1 99 ? -34.958 -23.459 33.674 1.00 29.23 99 LEU A CA 1
ATOM 748 C C . LEU A 1 99 ? -35.125 -24.393 32.464 1.00 29.23 99 LEU A C 1
ATOM 750 O O . LEU A 1 99 ? -34.143 -24.901 31.926 1.00 29.23 99 LEU A O 1
ATOM 754 N N . GLN A 1 100 ? -36.365 -24.613 32.027 1.00 32.16 100 GLN A N 1
ATOM 755 C CA . GLN A 1 100 ? -36.659 -25.065 30.665 1.00 32.16 100 GLN A CA 1
ATOM 756 C C . GLN A 1 100 ? -36.812 -23.828 29.776 1.00 32.16 100 GLN A C 1
ATOM 758 O O . GLN A 1 100 ? -37.708 -23.010 29.970 1.00 32.16 100 GLN A O 1
ATOM 763 N N . THR A 1 101 ? -35.915 -23.667 28.805 1.00 29.89 101 THR A N 1
ATOM 764 C CA . THR A 1 101 ? -36.027 -22.627 27.781 1.00 29.89 101 THR A CA 1
ATOM 765 C C . THR A 1 101 ? -37.136 -23.012 26.803 1.00 29.89 101 THR A C 1
ATOM 767 O O . THR A 1 101 ? -36.928 -23.848 25.925 1.00 29.89 101 THR A O 1
ATOM 770 N N . PHE A 1 102 ? -38.317 -22.415 26.944 1.00 33.59 102 PHE A N 1
ATOM 771 C CA . PHE A 1 102 ? -39.368 -22.496 25.933 1.00 33.59 102 PHE A CA 1
ATOM 772 C C . PHE A 1 102 ? -39.057 -21.498 24.814 1.00 33.59 102 PHE A C 1
ATOM 774 O O . PHE A 1 102 ? -39.292 -20.300 24.949 1.00 33.59 102 PHE A O 1
ATOM 781 N N . THR A 1 103 ? -38.507 -21.980 23.700 1.00 34.62 103 THR A N 1
ATOM 782 C CA . THR A 1 103 ? -38.427 -21.198 22.462 1.00 34.62 103 THR A CA 1
ATOM 783 C C . THR A 1 103 ? -39.815 -21.140 21.830 1.00 34.62 103 THR A C 1
ATOM 785 O O . THR A 1 103 ? -40.254 -22.102 21.198 1.00 34.62 103 THR A O 1
ATOM 788 N N . TYR A 1 104 ? -40.517 -20.021 22.004 1.00 37.09 104 TYR A N 1
ATOM 789 C CA . TYR A 1 104 ? -41.669 -19.689 21.170 1.00 37.09 104 TYR A CA 1
ATOM 790 C C . TYR A 1 104 ? -41.157 -19.325 19.771 1.00 37.09 104 TYR A C 1
ATOM 792 O O . TYR A 1 104 ? -40.669 -18.222 19.544 1.00 37.09 104 TYR A O 1
ATOM 800 N N . ASN A 1 105 ? -41.236 -20.275 18.839 1.00 45.75 105 ASN A N 1
ATOM 801 C CA . ASN A 1 105 ? -41.075 -19.998 17.414 1.00 45.75 105 ASN A CA 1
ATOM 802 C C . ASN A 1 105 ? -42.367 -19.347 16.903 1.00 45.75 105 ASN A C 1
ATOM 804 O O . ASN A 1 105 ? -43.305 -20.050 16.530 1.00 45.75 105 ASN A O 1
ATOM 808 N N . ASP A 1 106 ? -42.416 -18.017 16.907 1.00 46.06 106 ASP A N 1
ATOM 809 C CA . ASP A 1 106 ? -43.414 -17.248 16.162 1.00 46.06 106 ASP A CA 1
ATOM 810 C C . ASP A 1 106 ? -42.976 -17.162 14.683 1.00 46.06 106 ASP A C 1
ATOM 812 O O . ASP A 1 106 ? -41.918 -16.600 14.390 1.00 46.06 106 ASP A O 1
ATOM 816 N N . PRO A 1 107 ? -43.740 -17.726 13.729 1.00 46.41 107 PRO A N 1
ATOM 817 C CA . PRO A 1 107 ? -43.382 -17.738 12.313 1.00 46.41 107 PRO A CA 1
ATOM 818 C C . PRO A 1 107 ? -43.621 -16.398 11.589 1.00 46.41 107 PRO A C 1
ATOM 820 O O . PRO A 1 107 ? -43.504 -16.360 10.365 1.00 46.41 107 PRO A O 1
ATOM 823 N N . THR A 1 108 ? -43.954 -15.307 12.293 1.00 48.28 108 THR A N 1
ATOM 824 C CA . THR A 1 108 ? -44.300 -14.014 11.666 1.00 48.28 108 THR A CA 1
ATOM 825 C C . THR A 1 108 ? -43.325 -12.859 11.913 1.00 48.28 108 THR A C 1
ATOM 827 O O . THR A 1 108 ? -43.545 -11.764 11.395 1.00 48.28 108 THR A O 1
ATOM 830 N N . GLN A 1 109 ? -42.197 -13.085 12.596 1.00 40.78 109 GLN A N 1
ATOM 831 C CA . GLN A 1 109 ? -41.128 -12.083 12.671 1.00 40.78 109 GLN A CA 1
ATOM 832 C C . GLN A 1 109 ? -40.081 -12.310 11.569 1.00 40.78 109 GLN A C 1
ATOM 834 O O . GLN A 1 109 ? -39.586 -13.433 11.429 1.00 40.78 109 GLN A O 1
ATOM 839 N N . PRO A 1 110 ? -39.694 -11.278 10.787 1.00 42.03 110 PRO A N 1
ATOM 840 C CA . PRO A 1 110 ? -38.534 -11.393 9.920 1.00 42.03 110 PRO A CA 1
ATOM 841 C C . PRO A 1 110 ? -37.333 -11.691 10.813 1.00 42.03 110 PRO A C 1
ATOM 843 O O . PRO A 1 110 ? -36.956 -10.894 11.671 1.00 42.03 110 PRO A O 1
ATOM 846 N N . ARG A 1 111 ? -36.762 -12.882 10.641 1.00 42.97 111 ARG A N 1
ATOM 847 C CA . ARG A 1 111 ? -35.525 -13.289 11.294 1.00 42.97 111 ARG A CA 1
ATOM 848 C C . ARG A 1 111 ? -34.465 -12.260 10.911 1.00 42.97 111 ARG A C 1
ATOM 850 O O . ARG A 1 111 ? -34.004 -12.261 9.773 1.00 42.97 111 ARG A O 1
ATOM 857 N N . VAL A 1 112 ? -34.114 -11.365 11.832 1.00 45.97 112 VAL A N 1
ATOM 858 C CA . VAL A 1 112 ? -32.956 -10.487 11.666 1.00 45.97 112 VAL A CA 1
ATOM 859 C C . VAL A 1 112 ? -31.749 -11.415 11.695 1.00 45.97 112 VAL A C 1
ATOM 861 O O . VAL A 1 112 ? -31.283 -11.817 12.761 1.00 45.97 112 VAL A O 1
ATOM 864 N N . GLU A 1 113 ? -31.291 -11.856 10.524 1.00 48.16 113 GLU A N 1
ATOM 865 C CA . GLU A 1 113 ? -29.931 -12.358 10.404 1.00 48.16 113 GLU A CA 1
ATOM 866 C C . GLU A 1 113 ? -29.036 -11.209 10.854 1.00 48.16 113 GLU A C 1
ATOM 868 O O . GLU A 1 113 ? -28.919 -10.194 10.171 1.00 48.16 113 GLU A O 1
ATOM 873 N N . LEU A 1 114 ? -28.470 -11.338 12.055 1.00 52.09 114 LEU A N 1
ATOM 874 C CA . LEU A 1 114 ? -27.382 -10.490 12.512 1.00 52.09 114 LEU A CA 1
ATOM 875 C C . LEU A 1 114 ? -26.230 -10.737 11.539 1.00 52.09 114 LEU A C 1
ATOM 877 O O . LEU A 1 114 ? -25.456 -11.681 11.698 1.00 52.09 114 LEU A O 1
ATOM 881 N N . SER A 1 115 ? -26.190 -9.950 10.469 1.00 74.12 115 SER A N 1
ATOM 882 C CA . SER A 1 115 ? -25.132 -9.996 9.476 1.00 74.12 115 SER A CA 1
ATOM 883 C C . SER A 1 115 ? -23.821 -9.739 10.202 1.00 74.12 115 SER A C 1
ATOM 885 O O . SER A 1 115 ? -23.644 -8.681 10.802 1.00 74.12 115 SER A O 1
ATOM 887 N N . VAL A 1 116 ? -22.921 -10.718 10.198 1.00 88.75 116 VAL A N 1
ATOM 888 C CA . VAL A 1 116 ? -21.581 -10.541 10.758 1.00 88.75 116 VAL A CA 1
ATOM 889 C C . VAL A 1 116 ? -20.874 -9.470 9.921 1.00 88.75 116 VAL A C 1
ATOM 891 O O . VAL A 1 116 ? -20.855 -9.616 8.694 1.00 88.75 116 VAL A O 1
ATOM 894 N N . PRO A 1 117 ? -20.306 -8.412 10.534 1.00 95.56 117 PRO A N 1
ATOM 895 C CA . PRO A 1 117 ? -19.603 -7.385 9.787 1.00 95.56 117 PRO A CA 1
ATOM 896 C C . PRO A 1 117 ? -18.527 -7.986 8.881 1.00 95.56 117 PRO A C 1
ATOM 898 O O . PRO A 1 117 ? -17.750 -8.846 9.302 1.00 95.56 117 PRO A O 1
ATOM 901 N N . GLN A 1 118 ? -18.472 -7.532 7.632 1.00 97.12 118 GLN A N 1
ATOM 902 C CA . GLN A 1 118 ? -17.495 -8.005 6.654 1.00 97.12 118 GLN A CA 1
ATOM 903 C C . GLN A 1 118 ? -16.954 -6.844 5.834 1.00 97.12 118 GLN A C 1
ATOM 905 O O . GLN A 1 118 ? -17.708 -6.024 5.318 1.00 97.12 118 GLN A O 1
ATOM 910 N N . LEU A 1 119 ? -15.638 -6.809 5.655 1.00 98.12 119 LEU A N 1
ATOM 911 C CA . LEU A 1 119 ? -14.979 -5.850 4.783 1.00 98.12 119 LEU A CA 1
ATOM 912 C C . LEU A 1 119 ? -14.704 -6.491 3.422 1.00 98.12 119 LEU A C 1
ATOM 914 O O . LEU A 1 119 ? -14.254 -7.632 3.343 1.00 98.12 119 LEU A O 1
ATOM 918 N N . THR A 1 120 ? -14.966 -5.762 2.341 1.00 98.38 120 THR A N 1
ATOM 919 C CA . THR A 1 120 ? -14.710 -6.224 0.968 1.00 98.38 120 THR A CA 1
ATOM 920 C C . THR A 1 120 ? -13.974 -5.157 0.174 1.00 98.38 120 THR A C 1
ATOM 922 O O . THR A 1 120 ? -14.197 -3.963 0.372 1.00 98.38 120 THR A O 1
ATOM 925 N N . ILE A 1 121 ? -13.088 -5.577 -0.728 1.00 98.75 121 ILE A N 1
ATOM 926 C CA . ILE A 1 121 ? -12.389 -4.659 -1.631 1.00 98.75 121 ILE A CA 1
ATOM 927 C C . ILE A 1 121 ? -13.239 -4.477 -2.887 1.00 98.75 121 ILE A C 1
ATOM 929 O O . ILE A 1 121 ? -13.458 -5.435 -3.624 1.00 98.75 121 ILE A O 1
ATOM 933 N N . VAL A 1 122 ? -13.694 -3.247 -3.118 1.00 98.50 122 VAL A N 1
ATOM 934 C CA . VAL A 1 122 ? -14.511 -2.854 -4.276 1.00 98.50 122 VAL A CA 1
ATOM 935 C C . VAL A 1 122 ? -13.620 -2.499 -5.466 1.00 98.50 122 VAL A C 1
ATOM 937 O O . VAL A 1 122 ? -13.892 -2.910 -6.588 1.00 98.50 122 VAL A O 1
ATOM 940 N N . GLU A 1 123 ? -12.525 -1.778 -5.216 1.00 98.56 123 GLU A N 1
ATOM 941 C CA . GLU A 1 123 ? -11.536 -1.393 -6.227 1.00 98.56 123 GLU A CA 1
ATOM 942 C C . GLU A 1 123 ? -10.138 -1.763 -5.726 1.00 98.56 123 GLU A C 1
ATOM 944 O O . GLU A 1 123 ? -9.677 -1.255 -4.700 1.00 98.56 123 GLU A O 1
ATOM 949 N N . GLN A 1 124 ? -9.454 -2.654 -6.445 1.00 98.69 124 GLN A N 1
ATOM 950 C CA . GLN A 1 124 ? -8.075 -3.049 -6.140 1.00 98.69 124 GLN A CA 1
ATOM 951 C C . GLN A 1 124 ? -7.086 -1.945 -6.552 1.00 98.69 124 GLN A C 1
ATOM 953 O O . GLN A 1 124 ? -7.345 -1.250 -7.536 1.00 98.69 124 GLN A O 1
ATOM 958 N N . PRO A 1 125 ? -5.935 -1.788 -5.869 1.00 98.38 125 PRO A N 1
ATOM 959 C CA . PRO A 1 125 ? -4.850 -0.944 -6.355 1.00 98.38 125 PRO A CA 1
ATOM 960 C C . PRO A 1 125 ? -4.230 -1.526 -7.628 1.00 98.38 125 PRO A C 1
ATOM 962 O O . PRO A 1 125 ? -4.213 -2.743 -7.818 1.00 98.38 125 PRO A O 1
ATOM 965 N N . VAL A 1 126 ? -3.643 -0.661 -8.455 1.00 97.19 126 VAL A N 1
ATOM 966 C CA . VAL A 1 126 ? -2.762 -1.087 -9.552 1.00 97.19 126 VAL A CA 1
ATOM 967 C C . VAL A 1 126 ? -1.672 -2.043 -9.053 1.00 97.19 126 VAL A C 1
ATOM 969 O O . VAL A 1 126 ? -1.106 -1.868 -7.974 1.00 97.19 126 VAL A O 1
ATOM 972 N N . ASP A 1 127 ? -1.341 -3.041 -9.867 1.00 96.12 127 ASP A N 1
ATOM 973 C CA . ASP A 1 127 ? -0.359 -4.084 -9.548 1.00 96.12 127 ASP A CA 1
ATOM 974 C C . ASP A 1 127 ? 1.097 -3.593 -9.624 1.00 96.12 127 ASP A C 1
ATOM 976 O O . ASP A 1 127 ? 2.019 -4.273 -9.164 1.00 96.12 127 ASP A O 1
ATOM 980 N N . LYS A 1 128 ? 1.325 -2.413 -10.208 1.00 94.06 128 LYS A N 1
ATOM 981 C CA . LYS A 1 128 ? 2.637 -1.785 -10.373 1.00 94.06 128 LYS A CA 1
ATOM 982 C C . LYS A 1 128 ? 2.578 -0.316 -9.993 1.00 94.06 128 LYS A C 1
ATOM 984 O O . LYS A 1 128 ? 1.768 0.451 -10.504 1.00 94.06 128 LYS A O 1
ATOM 989 N N . PHE A 1 129 ? 3.497 0.095 -9.129 1.00 95.25 129 PHE A N 1
ATOM 990 C CA . PHE A 1 129 ? 3.645 1.484 -8.715 1.00 95.25 129 PHE A CA 1
ATOM 991 C C . PHE A 1 129 ? 5.118 1.796 -8.447 1.00 95.25 129 PHE A C 1
ATOM 993 O O . PHE A 1 129 ? 5.893 0.934 -8.030 1.00 95.25 129 PHE A O 1
ATOM 1000 N N . ARG A 1 130 ? 5.558 3.030 -8.706 1.00 93.81 130 ARG A N 1
ATOM 1001 C CA . ARG A 1 130 ? 6.949 3.416 -8.431 1.00 93.81 130 ARG A CA 1
ATOM 1002 C C . ARG A 1 130 ? 7.099 3.827 -6.971 1.00 93.81 130 ARG A C 1
ATOM 1004 O O . ARG A 1 130 ? 6.613 4.887 -6.593 1.00 93.81 130 ARG A O 1
ATOM 1011 N N . PHE A 1 131 ? 7.857 3.051 -6.198 1.00 94.69 131 PHE A N 1
ATOM 1012 C CA . PHE A 1 131 ? 8.226 3.432 -4.831 1.00 94.69 131 PHE A CA 1
ATOM 1013 C C . PHE A 1 131 ? 9.375 4.437 -4.886 1.00 94.69 131 PHE A C 1
ATOM 1015 O O . PHE A 1 131 ? 10.230 4.368 -5.777 1.00 94.69 131 PHE A O 1
ATOM 1022 N N . ARG A 1 132 ? 9.381 5.401 -3.969 1.00 93.81 132 ARG A N 1
ATOM 1023 C CA . ARG A 1 132 ? 10.262 6.573 -4.052 1.00 93.81 132 ARG A CA 1
ATOM 1024 C C . ARG A 1 132 ? 11.003 6.796 -2.750 1.00 93.81 132 ARG A C 1
ATOM 1026 O O . ARG A 1 132 ? 10.397 6.681 -1.695 1.00 93.81 132 ARG A O 1
ATOM 1033 N N . TYR A 1 133 ? 12.282 7.150 -2.793 1.00 93.25 133 TYR A N 1
ATOM 1034 C CA . TYR A 1 133 ? 12.960 7.594 -1.575 1.00 93.25 133 TYR A CA 1
ATOM 1035 C C . TYR A 1 133 ? 12.444 8.968 -1.139 1.00 93.25 133 TYR A C 1
ATOM 1037 O O . TYR A 1 133 ? 12.102 9.789 -1.988 1.00 93.25 133 TYR A O 1
ATOM 1045 N N . GLN A 1 134 ? 12.469 9.255 0.167 1.00 89.50 134 GLN A N 1
ATOM 1046 C CA . GLN A 1 134 ? 12.075 10.569 0.700 1.00 89.50 134 GLN A CA 1
ATOM 1047 C C . GLN A 1 134 ? 12.839 11.723 0.024 1.00 89.50 134 GLN A C 1
ATOM 1049 O O . GLN A 1 134 ? 12.270 12.770 -0.260 1.00 89.50 134 GLN A O 1
ATOM 1054 N N . SER A 1 135 ? 14.118 11.522 -0.305 1.00 88.69 135 SER A N 1
ATOM 1055 C CA . SER A 1 135 ? 14.947 12.520 -0.995 1.00 88.69 135 SER A CA 1
ATOM 1056 C C . SER A 1 135 ? 14.522 12.802 -2.444 1.00 88.69 135 SER A C 1
ATOM 1058 O O . SER A 1 135 ? 14.864 13.848 -2.989 1.00 88.69 135 SER A O 1
ATOM 1060 N N . GLU A 1 136 ? 13.773 11.898 -3.083 1.00 83.81 136 GLU A N 1
ATOM 1061 C CA . GLU A 1 136 ? 13.219 12.095 -4.428 1.00 83.81 136 GLU A CA 1
ATOM 1062 C C . GLU A 1 136 ? 11.903 12.896 -4.411 1.00 83.81 136 GLU A C 1
ATOM 1064 O O . GLU A 1 136 ? 11.353 13.170 -5.477 1.00 83.81 136 GLU A O 1
ATOM 1069 N N . MET A 1 137 ? 11.382 13.270 -3.234 1.00 70.56 137 MET A N 1
ATOM 1070 C CA . MET A 1 137 ? 10.045 13.862 -3.054 1.00 70.56 137 MET A CA 1
ATOM 1071 C C . MET A 1 137 ? 9.970 15.364 -3.334 1.00 70.56 137 MET A C 1
ATOM 1073 O O . MET A 1 137 ? 9.318 16.121 -2.623 1.00 70.56 137 MET A O 1
ATOM 1077 N N . HIS A 1 138 ? 10.579 15.796 -4.435 1.00 63.22 138 HIS A N 1
ATOM 1078 C CA . HIS A 1 138 ? 10.352 17.129 -4.981 1.00 63.22 138 HIS A CA 1
ATOM 1079 C C . HIS A 1 138 ? 9.111 17.077 -5.892 1.00 63.22 138 HIS A C 1
ATOM 1081 O O . HIS A 1 138 ? 9.214 16.713 -7.063 1.00 63.22 138 HIS A O 1
ATOM 1087 N N . GLY A 1 139 ? 7.923 17.385 -5.355 1.00 66.12 139 GLY A N 1
ATOM 1088 C CA . GLY A 1 139 ? 6.674 17.481 -6.128 1.00 66.12 139 GLY A CA 1
ATOM 1089 C C . GLY A 1 139 ? 5.523 16.621 -5.596 1.00 66.12 139 GLY A C 1
ATOM 1090 O O . GLY A 1 139 ? 5.336 16.494 -4.389 1.00 66.12 139 GLY A O 1
ATOM 1091 N N . THR A 1 140 ? 4.700 16.079 -6.499 1.00 63.88 140 THR A N 1
ATOM 1092 C CA . THR A 1 140 ? 3.601 15.165 -6.152 1.00 63.88 140 THR A CA 1
ATOM 1093 C C . THR A 1 140 ? 4.132 13.731 -6.047 1.00 63.88 140 THR A C 1
ATOM 1095 O O . THR A 1 140 ? 4.914 13.287 -6.886 1.00 63.88 140 THR A O 1
ATOM 1098 N N . HIS A 1 141 ? 3.701 12.974 -5.033 1.00 65.19 141 HIS A N 1
ATOM 1099 C CA . HIS A 1 141 ? 4.192 11.609 -4.752 1.00 65.19 141 HIS A CA 1
ATOM 1100 C C . HIS A 1 141 ? 3.788 10.563 -5.812 1.00 65.19 141 HIS A C 1
ATOM 1102 O O . HIS A 1 141 ? 4.148 9.390 -5.707 1.00 65.19 141 HIS A O 1
ATOM 1108 N N . GLY A 1 142 ? 3.045 10.977 -6.847 1.00 80.31 142 GLY A N 1
ATOM 1109 C CA . GLY A 1 142 ? 2.175 10.090 -7.613 1.00 80.31 142 GLY A CA 1
ATOM 1110 C C . GLY A 1 142 ? 1.006 9.616 -6.745 1.00 80.31 142 GLY A C 1
ATOM 1111 O O . GLY A 1 142 ? 1.147 9.470 -5.537 1.00 80.31 142 GLY A O 1
ATOM 1112 N N . SER A 1 143 ? -0.161 9.401 -7.347 1.00 91.94 143 SER A N 1
ATOM 1113 C CA . SER A 1 143 ? -1.290 8.793 -6.636 1.00 91.94 143 SER A CA 1
ATOM 1114 C C . SER A 1 143 ? -1.349 7.319 -6.995 1.00 91.94 143 SER A C 1
ATOM 1116 O O . SER A 1 143 ? -1.380 6.987 -8.179 1.00 91.94 143 SER A O 1
ATOM 1118 N N . LEU A 1 144 ? -1.389 6.446 -5.994 1.00 95.94 144 LEU A N 1
ATOM 1119 C CA . LEU A 1 144 ? -1.702 5.037 -6.161 1.00 95.94 144 LEU A CA 1
ATOM 1120 C C . LEU A 1 144 ? -3.153 4.936 -6.636 1.00 95.94 144 LEU A C 1
ATOM 1122 O O . LEU A 1 144 ? -4.073 5.372 -5.946 1.00 95.94 144 LEU A O 1
ATOM 1126 N N . MET A 1 145 ? -3.329 4.441 -7.855 1.00 97.44 145 MET A N 1
ATOM 1127 C CA . MET A 1 145 ? -4.620 4.393 -8.536 1.00 97.44 145 MET A CA 1
ATOM 1128 C C . MET A 1 145 ? -5.263 3.015 -8.387 1.00 97.44 145 MET A C 1
ATOM 1130 O O . MET A 1 145 ? -4.606 2.056 -7.977 1.00 97.44 145 MET A O 1
ATOM 1134 N N . GLY A 1 146 ? -6.545 2.929 -8.723 1.00 98.06 146 GLY A N 1
ATOM 1135 C CA . GLY A 1 146 ? -7.262 1.668 -8.853 1.00 98.06 146 GLY A CA 1
ATOM 1136 C C . GLY A 1 146 ? -6.988 0.973 -10.192 1.00 98.06 146 GLY A C 1
ATOM 1137 O O . GLY A 1 146 ? -6.600 1.621 -11.168 1.00 98.06 146 GLY A O 1
ATOM 1138 N N . VAL A 1 147 ? -7.183 -0.345 -10.243 1.00 97.88 147 VAL A N 1
ATOM 1139 C CA . VAL A 1 147 ? -6.985 -1.170 -11.452 1.00 97.88 147 VAL A CA 1
ATOM 1140 C C . VAL A 1 147 ? -7.874 -0.755 -12.626 1.00 97.88 147 VAL A C 1
ATOM 1142 O O . VAL A 1 147 ? -7.457 -0.899 -13.772 1.00 97.88 147 VAL A O 1
ATOM 1145 N N . HIS A 1 148 ? -9.063 -0.206 -12.365 1.00 97.38 148 HIS A N 1
ATOM 1146 C CA . HIS A 1 148 ? -10.019 0.234 -13.385 1.00 97.38 148 HIS A CA 1
ATOM 1147 C C . HIS A 1 148 ? -9.886 1.725 -13.719 1.00 97.38 148 HIS A C 1
ATOM 1149 O O . HIS A 1 148 ? -10.822 2.356 -14.210 1.00 97.38 148 HIS A O 1
ATOM 1155 N N . THR A 1 149 ? -8.728 2.322 -13.440 1.00 96.06 149 THR A N 1
ATOM 1156 C CA . THR A 1 149 ? -8.456 3.701 -13.835 1.00 96.06 149 THR A CA 1
ATOM 1157 C C . THR A 1 149 ? -8.356 3.826 -15.350 1.00 96.06 149 THR A C 1
ATOM 1159 O O . THR A 1 149 ? -7.575 3.138 -16.006 1.00 96.06 149 THR A O 1
ATOM 1162 N N . GLU A 1 150 ? -9.052 4.822 -15.888 1.00 94.00 150 GLU A N 1
ATOM 1163 C CA . GLU A 1 150 ? -8.995 5.226 -17.287 1.00 94.00 150 GLU A CA 1
ATOM 1164 C C . GLU A 1 150 ? -8.475 6.666 -17.427 1.00 94.00 150 GLU A C 1
ATOM 1166 O O . GLU A 1 150 ? -8.386 7.429 -16.462 1.00 94.00 150 GLU A O 1
ATOM 1171 N N . LYS A 1 151 ? -8.153 7.085 -18.660 1.00 90.44 151 LYS A N 1
ATOM 1172 C CA . LYS A 1 151 ? -7.668 8.453 -18.939 1.00 90.44 151 LYS A CA 1
ATOM 1173 C C . LYS A 1 151 ? -8.671 9.535 -18.522 1.00 90.44 151 LYS A C 1
ATOM 1175 O O . LYS A 1 151 ? -8.261 10.606 -18.083 1.00 90.44 151 LYS A O 1
ATOM 1180 N N . SER A 1 152 ? -9.963 9.262 -18.688 1.00 92.12 152 SER A N 1
ATOM 1181 C CA . SER A 1 152 ? -11.072 10.172 -18.376 1.00 92.12 152 SER A CA 1
ATOM 1182 C C . SER A 1 152 ? -11.544 10.061 -16.927 1.00 92.12 152 SER A C 1
ATOM 1184 O O . SER A 1 152 ? -12.023 11.045 -16.367 1.00 92.12 152 SER A O 1
ATOM 1186 N N . LYS A 1 153 ? -11.410 8.880 -16.312 1.00 94.75 153 LYS A N 1
ATOM 1187 C CA . LYS A 1 153 ? -11.957 8.577 -14.990 1.00 94.75 153 LYS A CA 1
ATOM 1188 C C . LYS A 1 153 ? -10.920 7.869 -14.130 1.00 94.75 153 LYS A C 1
ATOM 1190 O O . LYS A 1 153 ? -10.591 6.707 -14.342 1.00 94.75 153 LYS A O 1
ATOM 1195 N N . LYS A 1 154 ? -10.435 8.587 -13.123 1.00 95.81 154 LYS A N 1
ATOM 1196 C CA . LYS A 1 154 ? -9.509 8.046 -12.129 1.00 95.81 154 LYS A CA 1
ATOM 1197 C C . LYS A 1 154 ? -10.291 7.282 -11.066 1.00 95.81 154 LYS A C 1
ATOM 1199 O O . LYS A 1 154 ? -11.272 7.804 -10.543 1.00 95.81 154 LYS A O 1
ATOM 1204 N N . THR A 1 155 ? -9.842 6.076 -10.752 1.00 97.69 155 THR A N 1
ATOM 1205 C CA . THR A 1 155 ? -10.329 5.264 -9.632 1.00 97.69 155 THR A CA 1
ATOM 1206 C C . THR A 1 155 ? -9.211 5.104 -8.607 1.00 97.69 155 THR A C 1
ATOM 1208 O O . THR A 1 155 ? -8.035 5.341 -8.903 1.00 97.69 155 THR A O 1
ATOM 1211 N N . PHE A 1 156 ? -9.565 4.721 -7.386 1.00 98.19 156 PHE A N 1
ATOM 1212 C CA . PHE A 1 156 ? -8.624 4.592 -6.277 1.00 98.19 156 PHE A CA 1
ATOM 1213 C C . PHE A 1 156 ? -8.973 3.369 -5.431 1.00 98.19 156 PHE A C 1
ATOM 1215 O O . PHE A 1 156 ? -10.135 2.957 -5.444 1.00 98.19 156 PHE A O 1
ATOM 1222 N N . PRO A 1 157 ? -8.012 2.804 -4.678 1.00 98.44 157 PRO A N 1
ATOM 1223 C CA . PRO A 1 157 ? -8.285 1.691 -3.780 1.00 98.44 157 PRO A CA 1
ATOM 1224 C C . PRO A 1 157 ? -9.492 1.983 -2.886 1.00 98.44 157 PRO A C 1
ATOM 1226 O O . PRO A 1 157 ? -9.505 2.974 -2.152 1.00 98.44 157 PRO A O 1
ATOM 1229 N N . THR A 1 158 ? -10.518 1.144 -2.996 1.00 98.75 158 THR A N 1
ATOM 1230 C CA . THR A 1 158 ? -11.821 1.368 -2.361 1.00 98.75 158 THR A CA 1
ATOM 1231 C C . THR A 1 158 ? -12.295 0.087 -1.704 1.00 98.75 158 THR A C 1
ATOM 1233 O O . THR A 1 158 ? -12.216 -0.989 -2.301 1.00 98.75 158 THR A O 1
ATOM 1236 N N . VAL A 1 159 ? -12.811 0.203 -0.485 1.00 98.75 159 VAL A N 1
ATOM 1237 C CA . VAL A 1 159 ? -13.382 -0.909 0.278 1.00 98.75 159 VAL A CA 1
ATOM 1238 C C . VAL A 1 159 ? -14.756 -0.537 0.817 1.00 98.75 159 VAL A C 1
ATOM 1240 O O . VAL A 1 159 ? -15.057 0.643 0.996 1.00 98.75 159 VAL A O 1
ATOM 1243 N N . GLN A 1 160 ? -15.579 -1.544 1.082 1.00 98.56 160 GLN A N 1
ATOM 1244 C CA . GLN A 1 160 ? -16.912 -1.376 1.646 1.00 98.56 160 GLN A CA 1
ATOM 1245 C C . GLN A 1 160 ? -17.110 -2.323 2.825 1.00 98.56 160 GLN A C 1
ATOM 1247 O O . GLN A 1 160 ? -16.813 -3.521 2.721 1.00 98.56 160 GLN A O 1
ATOM 1252 N N . LEU A 1 161 ? -17.590 -1.764 3.935 1.00 98.31 161 LEU A N 1
ATOM 1253 C CA . LEU A 1 161 ? -17.996 -2.506 5.121 1.00 98.31 161 LEU A CA 1
ATOM 1254 C C . LEU A 1 161 ? -19.480 -2.874 5.003 1.00 98.31 161 LEU A C 1
ATOM 1256 O O . LEU A 1 161 ? -20.331 -2.023 4.774 1.00 98.31 161 LEU A O 1
ATOM 1260 N N . HIS A 1 162 ? -19.776 -4.155 5.170 1.00 96.75 162 HIS A N 1
ATOM 1261 C CA . HIS A 1 162 ? -21.114 -4.729 5.099 1.00 96.75 162 HIS A CA 1
ATOM 1262 C C . HIS A 1 162 ? -21.543 -5.226 6.468 1.00 96.75 162 HIS A C 1
ATOM 1264 O O . HIS A 1 162 ? -20.701 -5.584 7.291 1.00 96.75 162 HIS A O 1
ATOM 1270 N N . GLY A 1 163 ? -22.854 -5.297 6.685 1.00 94.38 163 GLY A N 1
ATOM 1271 C CA . GLY A 1 163 ? -23.432 -5.918 7.873 1.00 94.38 163 GLY A CA 1
ATOM 1272 C C . GLY A 1 163 ? -23.124 -5.205 9.189 1.00 94.38 163 GLY A C 1
ATOM 1273 O O . GLY A 1 163 ? -23.131 -5.829 10.244 1.00 94.38 163 GLY A O 1
ATOM 1274 N N . PHE A 1 164 ? -22.838 -3.905 9.134 1.00 94.62 164 PHE A N 1
ATOM 1275 C CA . PHE A 1 164 ? -22.595 -3.064 10.299 1.00 94.62 164 PHE A CA 1
ATOM 1276 C C . PHE A 1 164 ? -23.518 -1.843 10.269 1.00 94.62 164 PHE A C 1
ATOM 1278 O O . PHE A 1 164 ? -23.846 -1.338 9.197 1.00 94.62 164 PHE A O 1
ATOM 1285 N N . GLN A 1 165 ? -23.929 -1.379 11.449 1.00 92.94 165 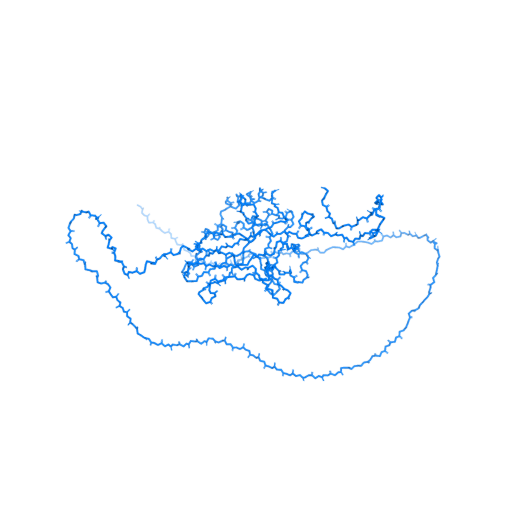GLN A N 1
ATOM 1286 C CA . GLN A 1 165 ? -24.716 -0.162 11.628 1.00 92.94 165 GLN A CA 1
ATOM 1287 C C . GLN A 1 165 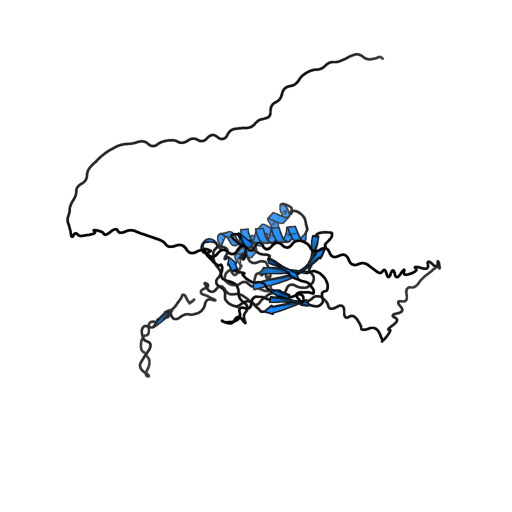? -24.063 0.723 12.692 1.00 92.94 165 GLN A C 1
ATOM 1289 O O . GLN A 1 165 ? -23.718 0.242 13.771 1.00 92.94 165 GLN A O 1
ATOM 1294 N N . GLY A 1 166 ? -23.918 2.014 12.392 1.00 93.06 166 GLY A N 1
ATOM 1295 C CA . GLY A 1 166 ? -23.319 3.017 13.271 1.00 93.06 166 GLY A CA 1
ATOM 1296 C C . GLY A 1 166 ? -22.106 3.695 12.639 1.00 93.06 166 GLY A C 1
ATOM 1297 O O . GLY A 1 166 ? -21.869 3.593 11.440 1.00 93.06 166 GLY A O 1
ATOM 1298 N N . GLU A 1 167 ? -21.319 4.395 13.448 1.00 95.44 167 GLU A N 1
ATOM 1299 C CA . GLU A 1 167 ? -20.067 5.002 12.992 1.00 95.44 167 GLU A CA 1
ATOM 1300 C C . GLU A 1 167 ? -18.922 3.987 13.058 1.00 95.44 167 GLU A C 1
ATOM 1302 O O . GLU A 1 167 ? -18.718 3.310 14.072 1.00 95.44 167 GLU A O 1
ATOM 1307 N N . ALA A 1 168 ? -18.158 3.888 11.975 1.00 97.00 168 ALA A N 1
ATOM 1308 C CA . ALA A 1 168 ? -16.963 3.063 11.900 1.00 97.00 168 ALA A CA 1
ATOM 1309 C C . ALA A 1 168 ? -15.802 3.835 11.273 1.00 97.00 168 ALA A C 1
ATOM 1311 O O . ALA A 1 168 ? -15.979 4.812 10.552 1.00 97.00 168 ALA A O 1
ATOM 1312 N N . LYS A 1 169 ? -14.588 3.354 11.521 1.00 97.69 169 LYS A N 1
ATOM 1313 C CA . LYS A 1 169 ? -13.365 3.808 10.865 1.00 97.69 169 LYS A CA 1
ATOM 1314 C C . LYS A 1 169 ? -12.751 2.666 10.081 1.00 97.69 169 LYS A C 1
ATOM 1316 O O . LYS A 1 169 ? -12.548 1.575 10.615 1.00 97.69 169 LYS A O 1
ATOM 1321 N N . ILE A 1 170 ? -12.403 2.930 8.828 1.00 98.44 170 ILE A N 1
ATOM 1322 C CA . ILE A 1 170 ? -11.641 2.003 7.995 1.00 98.44 170 ILE A CA 1
ATOM 1323 C C . ILE A 1 170 ? -10.203 2.505 7.909 1.00 98.44 170 ILE A C 1
ATOM 1325 O O . ILE A 1 170 ? -9.936 3.600 7.418 1.00 98.44 170 ILE A O 1
ATOM 1329 N N . ARG A 1 171 ? -9.276 1.677 8.388 1.00 97.88 171 ARG A N 1
ATOM 1330 C CA . ARG A 1 171 ? -7.833 1.916 8.402 1.00 97.88 171 ARG A CA 1
ATOM 1331 C C . ARG A 1 171 ? -7.169 1.257 7.203 1.00 97.88 171 ARG A C 1
ATOM 1333 O O . ARG A 1 171 ? -7.374 0.069 6.981 1.00 97.88 171 ARG A O 1
ATOM 1340 N N . CYS A 1 172 ? -6.304 1.986 6.506 1.00 98.25 172 CYS A N 1
ATOM 1341 C CA . CYS A 1 172 ? -5.420 1.482 5.457 1.00 98.25 172 CYS A CA 1
ATOM 1342 C C . CYS A 1 172 ? -3.950 1.619 5.880 1.00 98.25 172 CYS A C 1
ATOM 1344 O O . CYS A 1 172 ? -3.527 2.676 6.350 1.00 98.25 172 CYS A O 1
ATOM 1346 N N . SER A 1 173 ? -3.170 0.545 5.736 1.00 97.38 173 SER A N 1
ATOM 1347 C CA . SER A 1 173 ? -1.728 0.509 6.046 1.00 97.38 173 SER A CA 1
ATOM 1348 C C . SER A 1 173 ? -0.965 -0.377 5.058 1.00 97.38 173 SER A C 1
ATOM 1350 O O . SER A 1 173 ? -1.561 -1.246 4.420 1.00 97.38 173 SER A O 1
ATOM 1352 N N . LEU A 1 174 ? 0.360 -0.216 4.958 1.00 97.56 174 LEU A N 1
ATOM 1353 C CA . LEU A 1 174 ? 1.196 -1.095 4.127 1.00 97.56 174 LEU A CA 1
ATOM 1354 C C . LEU A 1 174 ? 1.631 -2.356 4.870 1.00 97.56 174 LEU A C 1
ATOM 1356 O O . LEU A 1 174 ? 2.147 -2.292 5.986 1.00 97.56 174 LEU A O 1
ATOM 1360 N N . PHE A 1 175 ? 1.485 -3.503 4.212 1.00 97.69 175 PHE A N 1
ATOM 1361 C CA . PHE A 1 175 ? 1.801 -4.824 4.750 1.00 97.69 175 PHE A CA 1
ATOM 1362 C C . PHE A 1 175 ? 2.662 -5.654 3.791 1.00 97.69 175 PHE A C 1
ATOM 1364 O O . PHE A 1 175 ? 2.794 -5.367 2.598 1.00 97.69 175 PHE A O 1
ATOM 1371 N N . GLN A 1 176 ? 3.270 -6.700 4.345 1.00 97.25 176 GLN A N 1
ATOM 1372 C CA . GLN A 1 176 ? 3.939 -7.753 3.592 1.00 97.25 176 GLN A CA 1
ATOM 1373 C C . GLN A 1 176 ? 2.931 -8.644 2.853 1.00 97.25 176 GLN A C 1
ATOM 1375 O O . GLN A 1 176 ? 1.856 -8.980 3.358 1.00 97.25 176 GLN A O 1
ATOM 1380 N N . VAL A 1 177 ? 3.325 -9.074 1.655 1.00 96.62 177 VAL A N 1
ATOM 1381 C CA . VAL A 1 177 ? 2.481 -9.868 0.750 1.00 96.62 177 VAL A CA 1
ATOM 1382 C C . VAL A 1 177 ? 2.403 -11.345 1.128 1.00 96.62 177 VAL A C 1
ATOM 1384 O O . VAL A 1 177 ? 1.380 -11.974 0.862 1.00 96.62 177 VAL A O 1
ATOM 1387 N N . ASP A 1 178 ? 3.436 -11.902 1.761 1.00 94.06 178 ASP A N 1
ATOM 1388 C CA . ASP A 1 178 ? 3.450 -13.311 2.170 1.00 94.06 178 ASP A CA 1
ATOM 1389 C C . ASP A 1 178 ? 2.364 -13.572 3.236 1.00 94.06 178 ASP A C 1
ATOM 1391 O O . ASP A 1 178 ? 2.439 -13.000 4.329 1.00 94.06 178 ASP A O 1
ATOM 1395 N N . PRO A 1 179 ? 1.362 -14.433 2.956 1.00 90.62 179 PRO A N 1
ATOM 1396 C CA . PRO A 1 179 ? 0.315 -14.771 3.917 1.00 90.62 179 PRO A CA 1
ATOM 1397 C C . PRO A 1 179 ? 0.839 -15.374 5.221 1.00 90.62 179 PRO A C 1
ATOM 1399 O O . PRO A 1 179 ? 0.249 -15.142 6.271 1.00 90.62 179 PRO A O 1
ATOM 1402 N N . ASN A 1 180 ? 1.964 -16.092 5.179 1.00 90.50 180 ASN A N 1
ATOM 1403 C CA . ASN A 1 180 ? 2.562 -16.711 6.364 1.00 90.50 180 ASN A CA 1
ATOM 1404 C C . ASN A 1 180 ? 3.345 -15.707 7.223 1.00 90.50 180 ASN A C 1
ATOM 1406 O O . ASN A 1 180 ? 3.759 -16.027 8.334 1.00 90.50 180 ASN A O 1
ATOM 1410 N N . ARG A 1 181 ? 3.594 -14.502 6.697 1.00 86.38 181 ARG A N 1
ATOM 1411 C CA . ARG A 1 181 ? 4.391 -13.441 7.333 1.00 86.38 181 ARG A CA 1
ATOM 1412 C C . ARG A 1 181 ? 3.655 -12.109 7.303 1.00 86.38 181 ARG A C 1
ATOM 1414 O O . ARG A 1 181 ? 4.258 -11.053 7.108 1.00 86.38 181 ARG A O 1
ATOM 1421 N N . ARG A 1 182 ? 2.333 -12.164 7.452 1.00 90.75 182 ARG A N 1
ATOM 1422 C CA . ARG A 1 182 ? 1.463 -10.999 7.349 1.00 90.75 182 ARG A CA 1
ATOM 1423 C C . ARG A 1 182 ? 1.750 -10.016 8.485 1.00 90.75 182 ARG A C 1
ATOM 1425 O O . ARG A 1 182 ? 1.280 -10.176 9.603 1.00 90.75 182 ARG A O 1
ATOM 1432 N N . ALA A 1 183 ? 2.541 -8.997 8.181 1.00 93.69 183 ALA A N 1
ATOM 1433 C CA . ALA A 1 183 ? 2.963 -7.971 9.124 1.00 93.69 183 ALA A CA 1
ATOM 1434 C C . ALA A 1 183 ? 3.149 -6.629 8.410 1.00 93.69 183 ALA A C 1
ATOM 1436 O O . ALA A 1 183 ? 3.265 -6.588 7.179 1.00 93.69 183 ALA A O 1
ATOM 1437 N N . ALA A 1 184 ? 3.200 -5.544 9.184 1.00 95.44 184 ALA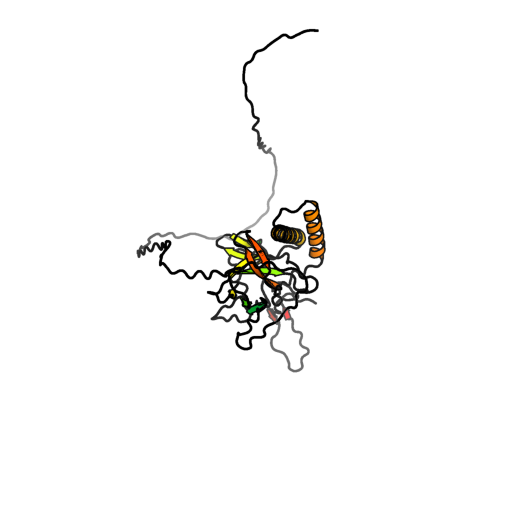 A N 1
ATOM 1438 C CA . ALA A 1 184 ? 3.446 -4.203 8.667 1.00 95.44 184 ALA A CA 1
ATOM 1439 C C . ALA A 1 184 ? 4.725 -4.160 7.810 1.00 95.44 184 ALA A C 1
ATOM 1441 O O . ALA A 1 184 ? 5.729 -4.817 8.107 1.00 95.44 184 ALA A O 1
ATOM 1442 N N . HIS A 1 185 ? 4.687 -3.385 6.729 1.00 97.56 185 HIS A N 1
ATOM 1443 C CA . HIS A 1 185 ? 5.845 -3.176 5.870 1.00 97.56 185 HIS A CA 1
ATOM 1444 C C . HIS A 1 185 ? 6.692 -1.997 6.365 1.00 97.56 185 HIS A C 1
ATOM 1446 O O . HIS A 1 185 ? 6.174 -1.019 6.908 1.00 97.56 185 HIS A O 1
ATOM 1452 N N . SER A 1 186 ? 8.005 -2.059 6.130 1.00 97.12 186 SER A N 1
ATOM 1453 C CA . SER A 1 186 ? 8.933 -0.980 6.507 1.00 97.12 186 SER A CA 1
ATOM 1454 C C . SER A 1 186 ? 8.756 0.291 5.677 1.00 97.12 186 SER A C 1
ATOM 1456 O O . SER A 1 186 ? 9.157 1.361 6.117 1.00 97.12 186 SER A O 1
ATOM 1458 N N . HIS A 1 187 ? 8.201 0.171 4.469 1.00 97.50 187 HIS A N 1
ATOM 1459 C CA . HIS A 1 187 ? 7.832 1.300 3.607 1.00 97.50 187 HIS A CA 1
ATOM 1460 C C . HIS A 1 187 ? 6.641 2.050 4.188 1.00 97.50 187 HIS A C 1
ATOM 1462 O O . HIS A 1 187 ? 5.813 1.446 4.867 1.00 97.50 187 HIS A O 1
ATOM 1468 N N . ASN A 1 188 ? 6.533 3.337 3.874 1.00 95.38 188 ASN A N 1
ATOM 1469 C CA . ASN A 1 188 ? 5.457 4.181 4.383 1.00 95.38 188 ASN A CA 1
ATOM 1470 C C . ASN A 1 188 ? 4.449 4.499 3.284 1.00 95.38 188 ASN A C 1
ATOM 1472 O O . ASN A 1 188 ? 4.835 4.865 2.171 1.00 95.38 188 ASN A O 1
ATOM 1476 N N . LEU A 1 189 ? 3.166 4.343 3.607 1.00 95.75 189 LEU A N 1
ATOM 1477 C CA . LEU A 1 189 ? 2.084 4.897 2.799 1.00 95.75 189 LEU A CA 1
ATOM 1478 C C . LEU A 1 189 ? 1.979 6.359 3.198 1.00 95.75 189 LEU A C 1
ATOM 1480 O O . LEU A 1 189 ? 1.947 6.649 4.393 1.00 95.75 189 LEU A O 1
ATOM 1484 N N . VAL A 1 190 ? 1.978 7.264 2.228 1.00 94.12 190 VAL A N 1
ATOM 1485 C CA . VAL A 1 190 ? 1.909 8.694 2.519 1.00 94.12 190 VAL A CA 1
ATOM 1486 C C . VAL A 1 190 ? 0.742 9.350 1.820 1.00 94.12 190 VAL A C 1
ATOM 1488 O O . VAL A 1 190 ? 0.517 9.108 0.638 1.00 94.12 190 VAL A O 1
ATOM 1491 N N . ILE A 1 191 ? 0.042 10.227 2.529 1.00 91.06 191 ILE A N 1
ATOM 1492 C CA . ILE A 1 191 ? -0.911 11.166 1.941 1.00 91.06 191 ILE A CA 1
ATOM 1493 C C . ILE A 1 191 ? -0.379 12.568 2.199 1.00 91.06 191 ILE A C 1
ATOM 1495 O O . ILE A 1 191 ? -0.108 12.947 3.341 1.00 91.06 191 ILE A O 1
ATOM 1499 N N . LYS A 1 192 ? -0.232 13.347 1.127 1.00 82.56 192 LYS A N 1
ATOM 1500 C CA . LYS A 1 192 ? 0.205 14.737 1.232 1.00 82.56 192 LYS A CA 1
ATOM 1501 C C . LYS A 1 192 ? -0.945 15.604 1.728 1.00 82.56 192 LYS A C 1
ATOM 1503 O O . LYS A 1 192 ? -1.969 15.713 1.056 1.00 82.56 192 LYS A O 1
ATOM 1508 N N . SER A 1 193 ? -0.752 16.253 2.870 1.00 80.50 193 SER A N 1
ATOM 1509 C CA . SER A 1 193 ? -1.679 17.234 3.431 1.00 80.50 193 SER A CA 1
ATOM 1510 C C . SER A 1 193 ? -0.971 18.582 3.544 1.00 80.50 193 SER A C 1
ATOM 1512 O O . SER A 1 193 ? -0.303 18.878 4.535 1.00 80.50 193 SER A O 1
ATOM 1514 N N . GLY A 1 194 ? -1.087 19.402 2.496 1.00 79.00 194 GLY A N 1
ATOM 1515 C CA . GLY A 1 194 ? -0.323 20.646 2.379 1.00 79.00 194 GLY A CA 1
ATOM 1516 C C . GLY A 1 194 ? 1.172 20.362 2.217 1.00 79.00 194 GLY A C 1
ATOM 1517 O O . GLY A 1 194 ? 1.564 19.645 1.300 1.00 79.00 194 GLY A O 1
ATOM 1518 N N . GLU A 1 195 ? 1.995 20.902 3.113 1.00 77.50 195 GLU A N 1
ATOM 1519 C CA . GLU A 1 195 ? 3.455 20.695 3.128 1.00 77.50 195 GLU A CA 1
ATOM 1520 C C . GLU A 1 195 ? 3.892 19.476 3.959 1.00 77.50 195 GLU A C 1
ATOM 1522 O O . GLU A 1 195 ? 5.084 19.199 4.073 1.00 77.50 195 GLU A O 1
ATOM 1527 N N . ILE A 1 196 ? 2.944 18.755 4.569 1.00 81.50 196 ILE A N 1
ATOM 1528 C CA . ILE A 1 196 ? 3.233 17.652 5.489 1.00 81.50 196 ILE A CA 1
ATOM 1529 C C . ILE A 1 196 ? 2.839 16.322 4.847 1.00 81.50 196 ILE A C 1
ATOM 1531 O O . ILE A 1 196 ? 1.696 16.132 4.422 1.00 81.50 196 ILE A O 1
ATOM 1535 N N . ASP A 1 197 ? 3.781 15.381 4.846 1.00 84.44 197 ASP A N 1
ATOM 1536 C CA . ASP A 1 197 ? 3.536 13.985 4.493 1.00 84.44 197 ASP A CA 1
ATOM 1537 C C . ASP A 1 197 ? 2.983 13.249 5.719 1.00 84.44 197 ASP A C 1
ATOM 1539 O O . ASP A 1 197 ? 3.683 13.038 6.717 1.00 84.44 197 ASP A O 1
ATOM 1543 N N . LEU A 1 198 ? 1.713 12.851 5.661 1.00 89.75 198 LEU A N 1
ATOM 1544 C CA . LEU A 1 198 ? 1.109 11.999 6.679 1.00 89.75 198 LEU A CA 1
ATOM 1545 C C . LEU A 1 198 ? 1.476 10.553 6.362 1.00 89.75 198 LEU A C 1
ATOM 1547 O O . LEU A 1 198 ? 1.108 10.073 5.298 1.00 89.75 198 LEU A O 1
ATOM 1551 N N . ASN A 1 199 ? 2.188 9.873 7.261 1.00 91.50 199 ASN A N 1
ATOM 1552 C CA . ASN A 1 199 ? 2.529 8.450 7.122 1.00 91.50 199 ASN A CA 1
ATOM 1553 C C . ASN A 1 199 ? 1.390 7.544 7.628 1.00 91.50 199 ASN A C 1
ATOM 1555 O O . ASN A 1 199 ? 0.602 7.972 8.474 1.00 91.50 199 ASN A O 1
ATOM 1559 N N . ASP A 1 200 ? 1.346 6.289 7.168 1.00 88.81 200 ASP A N 1
ATOM 1560 C CA . ASP A 1 200 ? 0.394 5.274 7.630 1.00 88.81 200 ASP A CA 1
ATOM 1561 C C . ASP A 1 200 ? 0.409 5.069 9.159 1.00 88.81 200 ASP A C 1
ATOM 1563 O O . ASP A 1 200 ? 1.444 5.248 9.821 1.00 88.81 200 ASP A O 1
ATOM 1567 N N . PRO A 1 201 ? -0.730 4.660 9.756 1.00 93.19 201 PRO A N 1
ATOM 1568 C CA . PRO A 1 201 ? -2.023 4.331 9.128 1.00 93.19 201 PRO A CA 1
ATOM 1569 C C . PRO A 1 201 ? -2.825 5.540 8.614 1.00 93.19 201 PRO A C 1
ATOM 1571 O O . PRO A 1 201 ? -2.683 6.651 9.123 1.00 93.19 201 PRO A O 1
ATOM 1574 N N . HIS A 1 202 ? -3.699 5.305 7.630 1.00 95.88 202 HIS A N 1
ATOM 1575 C CA . HIS A 1 202 ? -4.710 6.264 7.169 1.00 95.88 202 HIS A CA 1
ATOM 1576 C C . HIS A 1 202 ? -6.104 5.779 7.549 1.00 95.88 202 HIS A C 1
ATOM 1578 O O . HIS A 1 202 ? -6.505 4.702 7.116 1.00 95.88 202 HIS A O 1
ATOM 1584 N N . ASP A 1 203 ? -6.836 6.580 8.317 1.00 96.50 203 ASP A N 1
ATOM 1585 C CA . ASP A 1 203 ? -8.164 6.232 8.818 1.00 96.50 203 ASP A CA 1
ATOM 1586 C C . ASP A 1 203 ? -9.222 7.108 8.132 1.00 96.50 203 ASP A C 1
ATOM 1588 O O . ASP A 1 203 ? -9.075 8.329 8.085 1.00 96.50 203 ASP A O 1
ATOM 1592 N N . ILE A 1 204 ? -10.277 6.486 7.600 1.00 97.38 204 ILE A N 1
ATOM 1593 C CA . ILE A 1 204 ? -11.440 7.158 7.004 1.00 97.38 204 ILE A CA 1
ATOM 1594 C C . ILE A 1 204 ? -12.678 6.816 7.830 1.00 97.38 204 ILE A C 1
ATOM 1596 O O . ILE A 1 204 ? -12.942 5.639 8.082 1.00 97.38 204 ILE A O 1
ATOM 1600 N N . ASP A 1 205 ? -13.427 7.841 8.230 1.00 97.50 205 ASP A N 1
ATOM 1601 C CA . ASP A 1 205 ? -14.742 7.693 8.853 1.00 97.50 205 ASP A CA 1
ATOM 1602 C C . ASP A 1 205 ? -15.777 7.228 7.828 1.00 97.50 205 ASP A C 1
ATOM 1604 O O . ASP A 1 205 ? -15.871 7.779 6.729 1.00 97.50 205 ASP A O 1
ATOM 1608 N N . VAL A 1 206 ? -16.549 6.206 8.192 1.00 97.75 206 VAL A N 1
ATOM 1609 C CA . VAL A 1 206 ? -17.633 5.660 7.380 1.00 97.75 206 VAL A CA 1
ATOM 1610 C C . VAL A 1 206 ? -18.901 5.477 8.208 1.00 97.75 206 VAL A C 1
ATOM 1612 O O . VAL A 1 206 ? -18.859 5.121 9.386 1.00 97.75 206 VAL A O 1
ATOM 1615 N N . ASN A 1 207 ? -20.039 5.729 7.573 1.00 96.56 207 ASN A N 1
ATOM 1616 C CA . ASN A 1 207 ? -21.366 5.670 8.167 1.00 96.56 207 ASN A CA 1
ATOM 1617 C C . ASN A 1 207 ? -22.405 5.343 7.076 1.00 96.56 207 ASN A C 1
ATOM 1619 O O . ASN A 1 207 ? -22.061 5.032 5.930 1.00 96.56 207 ASN A O 1
ATOM 1623 N N . GLU A 1 208 ? -23.684 5.428 7.432 1.00 96.06 208 GLU A N 1
ATOM 1624 C CA . GLU A 1 208 ? -24.793 5.186 6.508 1.00 96.06 208 GLU A CA 1
ATOM 1625 C C . GLU A 1 208 ? -24.817 6.165 5.318 1.00 96.06 208 GLU A C 1
ATOM 1627 O O . GLU A 1 208 ? -25.094 5.745 4.197 1.00 96.06 208 GLU A O 1
ATOM 1632 N N . GLU A 1 209 ? -24.436 7.435 5.506 1.00 96.00 209 GLU A N 1
ATOM 1633 C CA . GLU A 1 209 ? -24.465 8.462 4.449 1.00 96.00 209 GLU A CA 1
ATOM 1634 C C . GLU A 1 209 ? -23.505 8.149 3.293 1.00 96.00 209 GLU A C 1
ATOM 1636 O O . GLU A 1 209 ? -23.809 8.418 2.129 1.00 96.00 209 GLU A O 1
ATOM 1641 N N . CYS A 1 210 ? -22.347 7.552 3.593 1.00 95.81 210 CYS A N 1
ATOM 1642 C CA . CYS A 1 210 ? -21.385 7.116 2.581 1.00 95.81 210 CYS A CA 1
ATOM 1643 C C . CYS A 1 210 ? -21.560 5.646 2.167 1.00 95.81 210 CYS A C 1
ATOM 1645 O O . CYS A 1 210 ? -20.686 5.092 1.496 1.00 95.81 210 CYS A O 1
ATOM 1647 N N . ASN A 1 211 ? -22.670 5.002 2.550 1.00 96.81 211 ASN A N 1
ATOM 1648 C CA . ASN A 1 211 ? -22.932 3.576 2.327 1.00 96.81 211 ASN A CA 1
ATOM 1649 C C . ASN A 1 211 ? -21.800 2.666 2.832 1.00 96.81 211 ASN A C 1
ATOM 1651 O O . ASN A 1 211 ? -21.515 1.623 2.233 1.00 96.81 211 ASN A O 1
ATOM 1655 N N . TYR A 1 212 ? -21.126 3.084 3.906 1.00 97.75 212 TYR A N 1
ATOM 1656 C CA . TYR A 1 212 ? -19.982 2.389 4.488 1.00 97.75 212 TYR A CA 1
ATOM 1657 C C . TYR A 1 212 ? -18.804 2.159 3.515 1.00 97.75 212 TYR A C 1
ATOM 1659 O O . TYR A 1 212 ? -18.045 1.194 3.654 1.00 97.75 212 TYR A O 1
ATOM 1667 N N . VAL A 1 213 ? -18.642 3.039 2.519 1.00 98.38 213 VAL A N 1
ATOM 1668 C CA . VAL A 1 213 ? -17.570 2.976 1.514 1.00 98.38 213 VAL A CA 1
ATOM 1669 C C . VAL A 1 213 ? -16.417 3.908 1.893 1.00 98.38 213 VAL A C 1
ATOM 1671 O O . VAL A 1 213 ? -16.607 5.110 2.064 1.00 98.38 213 VAL A O 1
ATOM 1674 N N . ALA A 1 214 ? -15.196 3.371 1.943 1.00 98.38 214 ALA A N 1
ATOM 1675 C CA . ALA A 1 214 ? -13.967 4.146 2.114 1.00 98.38 214 ALA A CA 1
ATOM 1676 C C . ALA A 1 214 ? -13.113 4.099 0.843 1.00 98.38 214 ALA A C 1
ATOM 1678 O O . ALA A 1 214 ? -12.687 3.027 0.406 1.00 98.38 214 ALA A O 1
ATOM 1679 N N . MET A 1 215 ? -12.823 5.274 0.282 1.00 98.00 215 MET A N 1
ATOM 1680 C CA . MET A 1 215 ? -11.960 5.445 -0.888 1.00 98.00 215 MET A CA 1
ATOM 1681 C C . MET A 1 215 ? -10.664 6.154 -0.491 1.00 98.00 215 MET A C 1
ATOM 1683 O O . MET A 1 215 ? -10.677 7.301 -0.043 1.00 98.00 215 MET A O 1
ATOM 1687 N N . PHE A 1 216 ? -9.531 5.490 -0.705 1.00 96.94 216 PHE A N 1
ATOM 1688 C CA . PHE A 1 216 ? -8.218 5.994 -0.322 1.00 96.94 216 PHE A CA 1
ATOM 1689 C C . PHE A 1 216 ? -7.513 6.625 -1.525 1.00 96.94 216 PHE A C 1
ATOM 1691 O O . PHE A 1 216 ? -6.940 5.939 -2.368 1.00 96.94 216 PHE A O 1
ATOM 1698 N N . GLN A 1 217 ? -7.555 7.951 -1.614 1.00 94.31 217 GLN A N 1
ATOM 1699 C CA . GLN A 1 217 ? -6.983 8.725 -2.720 1.00 94.31 217 GLN A CA 1
ATOM 1700 C C . GLN A 1 217 ? -5.701 9.463 -2.316 1.00 94.31 217 GLN A C 1
ATOM 1702 O O . GLN A 1 217 ? -5.456 9.712 -1.139 1.00 94.31 217 GLN A O 1
ATOM 1707 N N . GLY A 1 218 ? -4.880 9.841 -3.302 1.00 92.44 218 GLY A N 1
ATOM 1708 C CA . GLY A 1 218 ? -3.691 10.672 -3.071 1.00 92.44 218 GLY A CA 1
ATOM 1709 C C . GLY A 1 218 ? -2.540 9.968 -2.348 1.00 92.44 218 GLY A C 1
ATOM 1710 O O . GLY A 1 218 ? -1.609 10.636 -1.902 1.00 92.44 218 GLY A O 1
ATOM 1711 N N . MET A 1 219 ? -2.592 8.638 -2.238 1.00 94.81 219 MET A N 1
ATOM 1712 C CA . MET A 1 219 ? -1.566 7.850 -1.560 1.00 94.81 219 MET A CA 1
ATOM 1713 C C . MET A 1 219 ? -0.309 7.689 -2.421 1.00 94.81 219 MET A C 1
ATOM 1715 O O . MET A 1 219 ? -0.404 7.329 -3.592 1.00 94.81 219 MET A O 1
ATOM 1719 N N . GLY A 1 220 ? 0.866 7.872 -1.830 1.00 95.38 220 GLY A N 1
ATOM 1720 C CA . GLY A 1 220 ? 2.168 7.499 -2.379 1.00 95.38 220 GLY A CA 1
ATOM 1721 C C . GLY A 1 220 ? 2.855 6.439 -1.516 1.00 95.38 220 GLY A C 1
ATOM 1722 O O . GLY A 1 220 ? 2.426 6.165 -0.399 1.00 95.38 220 GLY A O 1
ATOM 1723 N N . ILE A 1 221 ? 3.938 5.841 -2.022 1.00 95.75 221 ILE A N 1
ATOM 1724 C CA . ILE A 1 221 ? 4.724 4.838 -1.285 1.00 95.75 221 ILE A CA 1
ATOM 1725 C C . ILE A 1 221 ? 6.174 5.307 -1.173 1.00 95.75 221 ILE A C 1
ATOM 1727 O O . ILE A 1 221 ? 6.896 5.384 -2.177 1.00 95.75 221 ILE A O 1
ATOM 1731 N N . ILE A 1 222 ? 6.605 5.567 0.062 1.00 94.69 222 ILE A N 1
ATOM 1732 C CA . ILE A 1 222 ? 7.983 5.924 0.391 1.00 94.69 222 ILE A CA 1
ATOM 1733 C C . ILE A 1 222 ? 8.798 4.662 0.661 1.00 94.69 222 ILE A C 1
ATOM 1735 O O . ILE A 1 222 ? 8.510 3.875 1.564 1.00 94.69 222 ILE A O 1
ATOM 1739 N N . HIS A 1 223 ? 9.847 4.485 -0.135 1.00 95.75 223 HIS A N 1
ATOM 1740 C CA . HIS A 1 223 ? 10.798 3.397 -0.026 1.00 95.75 223 HIS A CA 1
ATOM 1741 C C . HIS A 1 223 ? 11.789 3.657 1.112 1.00 95.75 223 HIS A C 1
ATOM 1743 O O . HIS A 1 223 ? 12.589 4.596 1.080 1.00 95.75 223 HIS A O 1
ATOM 1749 N N . THR A 1 224 ? 11.774 2.766 2.093 1.00 96.25 224 THR A N 1
ATOM 1750 C CA . THR A 1 224 ? 12.698 2.781 3.231 1.00 96.25 224 THR A CA 1
ATOM 1751 C C . THR A 1 224 ? 14.045 2.200 2.829 1.00 96.25 224 THR A C 1
ATOM 1753 O O . THR A 1 224 ? 14.130 1.084 2.317 1.00 96.25 224 THR A O 1
ATOM 1756 N N . ALA A 1 225 ? 15.120 2.950 3.074 1.00 94.94 225 ALA A N 1
ATOM 1757 C CA . ALA A 1 225 ? 16.475 2.486 2.802 1.00 94.94 225 ALA A CA 1
ATOM 1758 C C . ALA A 1 225 ? 16.815 1.242 3.635 1.00 94.94 225 ALA A C 1
ATOM 1760 O O . ALA A 1 225 ? 16.464 1.158 4.810 1.00 94.94 225 ALA A O 1
ATOM 1761 N N . LYS A 1 226 ? 17.586 0.313 3.054 1.00 93.75 226 LYS A N 1
ATOM 1762 C CA . LYS A 1 226 ? 17.879 -0.997 3.663 1.00 93.75 226 LYS A CA 1
ATOM 1763 C C . LYS A 1 226 ? 18.417 -0.922 5.097 1.00 93.75 226 LYS A C 1
ATOM 1765 O O . LYS A 1 226 ? 18.047 -1.732 5.939 1.00 93.75 226 LYS A O 1
ATOM 1770 N N . LYS A 1 227 ? 19.260 0.073 5.381 1.00 94.62 227 LYS A N 1
ATOM 1771 C CA . LYS A 1 227 ? 19.834 0.308 6.715 1.00 94.62 227 LYS A CA 1
ATOM 1772 C C . LYS A 1 227 ? 18.806 0.719 7.784 1.00 94.62 227 LYS A C 1
ATOM 1774 O O . LYS A 1 227 ? 19.059 0.482 8.955 1.00 94.62 227 LYS A O 1
ATOM 1779 N N . ASN A 1 228 ? 17.660 1.273 7.386 1.00 96.38 228 ASN A N 1
ATOM 1780 C CA . ASN A 1 228 ? 16.645 1.819 8.294 1.00 96.38 228 ASN A CA 1
ATOM 1781 C C . ASN A 1 228 ? 15.425 0.892 8.461 1.00 96.38 228 ASN A C 1
ATOM 1783 O O . ASN A 1 228 ? 14.505 1.221 9.200 1.00 96.38 228 ASN A O 1
ATOM 1787 N N . ILE A 1 229 ? 15.391 -0.268 7.791 1.00 96.88 229 ILE A N 1
ATOM 1788 C CA . ILE A 1 229 ? 14.227 -1.177 7.806 1.00 96.88 229 ILE A CA 1
ATOM 1789 C C . ILE A 1 229 ? 13.867 -1.603 9.230 1.00 96.88 229 ILE A C 1
ATOM 1791 O O . ILE A 1 229 ? 12.707 -1.521 9.622 1.00 96.88 229 ILE A O 1
ATOM 1795 N N . ALA A 1 230 ? 14.855 -2.068 9.998 1.00 96.94 230 ALA A N 1
ATOM 1796 C CA . ALA A 1 230 ? 14.622 -2.572 11.350 1.00 96.94 230 ALA A CA 1
ATOM 1797 C C . ALA A 1 230 ? 14.115 -1.471 12.295 1.00 96.94 230 ALA A C 1
ATOM 1799 O O . ALA A 1 230 ? 13.247 -1.721 13.128 1.00 96.94 230 ALA A O 1
ATOM 1800 N N . GLU A 1 231 ? 14.633 -0.251 12.142 1.00 96.31 231 GLU A N 1
ATOM 1801 C CA . GLU A 1 231 ? 14.218 0.907 12.932 1.00 96.31 231 GLU A CA 1
ATOM 1802 C C . GLU A 1 231 ? 12.767 1.303 12.626 1.00 96.31 231 GLU A C 1
ATOM 1804 O O . GLU A 1 231 ? 11.959 1.418 13.550 1.00 96.31 231 GLU A O 1
ATOM 1809 N N . GLU A 1 232 ? 12.409 1.423 11.343 1.00 95.94 232 GLU A N 1
ATOM 1810 C CA . GLU A 1 232 ? 11.043 1.761 10.925 1.00 95.94 232 GLU A CA 1
ATOM 1811 C C . GLU A 1 232 ? 10.028 0.697 11.359 1.00 95.94 232 GLU A C 1
ATOM 1813 O O . GLU A 1 232 ? 8.965 1.027 11.886 1.00 95.94 232 GLU A O 1
ATOM 1818 N N . LEU A 1 233 ? 10.363 -0.591 11.227 1.00 95.62 233 LEU A N 1
ATOM 1819 C CA . LEU A 1 233 ? 9.494 -1.668 11.710 1.00 95.62 233 LEU A CA 1
ATOM 1820 C C . LEU A 1 233 ? 9.307 -1.614 13.221 1.00 95.62 233 LEU A C 1
ATOM 1822 O O . LEU A 1 233 ? 8.176 -1.668 13.695 1.00 95.62 233 LEU A O 1
ATOM 1826 N N . SER A 1 234 ? 10.393 -1.442 13.975 1.00 95.94 234 SER A N 1
ATOM 1827 C CA . SER A 1 234 ? 10.327 -1.304 15.430 1.00 95.94 234 SER A CA 1
ATOM 1828 C C . SER A 1 234 ? 9.415 -0.139 15.826 1.00 95.94 234 SER A C 1
ATOM 1830 O O . SER A 1 234 ? 8.569 -0.287 16.707 1.00 95.94 234 SER A O 1
ATOM 1832 N N . LYS A 1 235 ? 9.524 1.009 15.149 1.00 94.31 235 LYS A N 1
ATOM 1833 C CA . LYS A 1 235 ? 8.659 2.174 15.381 1.00 94.31 235 LYS A CA 1
ATOM 1834 C C . LYS A 1 235 ? 7.184 1.857 15.117 1.00 94.31 235 LYS A C 1
ATOM 1836 O O . LYS A 1 235 ? 6.344 2.161 15.966 1.00 94.31 235 LYS A O 1
ATOM 1841 N N . LYS A 1 236 ? 6.863 1.224 13.982 1.00 94.06 236 LYS A N 1
ATOM 1842 C CA . LYS A 1 236 ? 5.485 0.832 13.635 1.00 94.06 236 LYS A CA 1
ATOM 1843 C C . LYS A 1 236 ? 4.905 -0.164 14.640 1.00 94.06 236 LYS A C 1
ATOM 1845 O O . LYS A 1 236 ? 3.811 0.061 15.149 1.00 94.06 236 LYS A O 1
ATOM 1850 N N . MET A 1 237 ? 5.663 -1.200 14.991 1.00 93.75 237 MET A N 1
ATOM 1851 C CA . MET A 1 237 ? 5.239 -2.232 15.941 1.00 93.75 237 MET A CA 1
ATOM 1852 C C . MET A 1 237 ? 5.013 -1.673 17.351 1.00 93.75 237 MET A C 1
ATOM 1854 O O . MET A 1 237 ? 4.013 -1.996 17.989 1.00 93.75 237 MET A O 1
ATOM 1858 N N . LYS A 1 238 ? 5.904 -0.794 17.834 1.00 92.88 238 LYS A N 1
ATOM 1859 C CA . LYS A 1 238 ? 5.734 -0.115 19.129 1.00 92.88 238 LYS A CA 1
ATOM 1860 C C . LYS A 1 238 ? 4.485 0.763 19.143 1.00 92.88 238 LYS A C 1
ATOM 1862 O O . LYS A 1 238 ? 3.695 0.682 20.082 1.00 92.88 238 LYS A O 1
ATOM 1867 N N . LYS A 1 239 ? 4.279 1.569 18.093 1.00 90.25 239 LYS A N 1
ATOM 1868 C CA . LYS A 1 239 ? 3.089 2.425 17.963 1.00 90.25 239 LYS A CA 1
ATOM 1869 C C . LYS A 1 239 ? 1.810 1.588 17.963 1.00 90.25 239 LYS A C 1
ATOM 1871 O O . LYS A 1 239 ? 0.889 1.903 18.706 1.00 90.25 239 LYS A O 1
ATOM 1876 N N . GLN A 1 240 ? 1.780 0.511 17.182 1.00 88.50 240 GLN A N 1
ATOM 1877 C CA . GLN A 1 240 ? 0.643 -0.403 17.125 1.00 88.50 240 GLN A CA 1
ATOM 1878 C C . GLN A 1 240 ? 0.340 -1.011 18.502 1.00 88.50 240 GLN A C 1
ATOM 1880 O O . GLN A 1 240 ? -0.779 -0.880 18.989 1.00 88.50 240 GLN A O 1
ATOM 1885 N N . ARG A 1 241 ? 1.340 -1.595 19.176 1.00 88.81 241 ARG A N 1
ATOM 1886 C CA . ARG A 1 241 ? 1.126 -2.260 20.470 1.00 88.81 241 ARG A CA 1
ATOM 1887 C C . ARG A 1 241 ? 0.727 -1.296 21.592 1.00 88.81 241 ARG A C 1
ATOM 1889 O O . ARG A 1 241 ? -0.057 -1.668 22.461 1.00 88.81 241 ARG A O 1
ATOM 1896 N N . SER A 1 242 ? 1.242 -0.066 21.574 1.00 87.94 242 SER A N 1
ATOM 1897 C CA . SER A 1 242 ? 0.839 0.988 22.518 1.00 87.94 242 SER A CA 1
ATOM 1898 C C . SER A 1 242 ? -0.645 1.348 22.363 1.00 87.94 242 SER A C 1
ATOM 1900 O O . SER A 1 242 ? -1.373 1.406 23.354 1.00 87.94 242 SER A O 1
ATOM 1902 N N . VAL A 1 243 ? -1.118 1.491 21.118 1.00 83.69 243 VAL A N 1
ATOM 1903 C CA . VAL A 1 243 ? -2.533 1.767 20.816 1.00 83.69 243 VAL A CA 1
ATOM 1904 C C . VAL A 1 243 ? -3.428 0.589 21.206 1.00 83.69 243 VAL A C 1
ATOM 1906 O O . VAL A 1 243 ? -4.455 0.797 21.842 1.00 83.69 243 VAL A O 1
ATOM 1909 N N . GLU A 1 244 ? -3.030 -0.644 20.883 1.00 83.31 244 GLU A N 1
ATOM 1910 C CA . GLU A 1 244 ? -3.795 -1.856 21.216 1.00 83.31 244 GLU A CA 1
ATOM 1911 C C . GLU A 1 244 ? -3.982 -2.038 22.727 1.00 83.31 244 GLU A C 1
ATOM 1913 O O . GLU A 1 244 ? -5.070 -2.383 23.184 1.00 83.31 244 GLU A O 1
ATOM 1918 N N . MET A 1 245 ? -2.935 -1.795 23.521 1.00 85.06 245 MET A N 1
ATOM 1919 C CA . MET A 1 245 ? -3.020 -1.927 24.979 1.00 85.06 245 MET A CA 1
ATOM 1920 C C . MET A 1 245 ? -3.556 -0.675 25.678 1.00 85.06 245 MET A C 1
ATOM 1922 O O . MET A 1 245 ? -3.812 -0.727 26.882 1.00 85.06 245 MET A O 1
ATOM 1926 N N . ASN A 1 246 ? -3.700 0.437 24.952 1.00 84.38 246 ASN A N 1
ATOM 1927 C CA . ASN A 1 246 ? -4.053 1.747 25.495 1.00 84.38 246 ASN A CA 1
ATOM 1928 C C . ASN A 1 246 ? -3.170 2.149 26.700 1.00 84.38 246 ASN A C 1
ATOM 1930 O O . ASN A 1 246 ? -3.662 2.671 27.702 1.00 84.38 246 ASN A O 1
ATOM 1934 N N . ARG A 1 247 ? -1.866 1.837 26.634 1.00 88.38 247 ARG A N 1
ATOM 1935 C CA . ARG A 1 247 ? -0.863 2.171 27.660 1.00 88.38 247 ARG A CA 1
ATOM 1936 C C . ARG A 1 247 ? 0.543 2.259 27.077 1.00 88.38 247 ARG A C 1
ATOM 1938 O O . ARG A 1 247 ? 0.837 1.682 26.032 1.00 88.38 247 ARG A O 1
ATOM 1945 N N . GLU A 1 248 ? 1.440 2.893 27.822 1.00 89.75 248 GLU A N 1
ATOM 1946 C CA . GLU A 1 248 ? 2.867 2.880 27.507 1.00 89.75 248 GLU A CA 1
ATOM 1947 C C . GLU A 1 248 ? 3.469 1.470 27.615 1.00 89.75 248 GLU A C 1
ATOM 1949 O O . GLU A 1 248 ? 3.063 0.633 28.436 1.00 89.75 248 GLU A O 1
ATOM 1954 N N . LEU A 1 249 ? 4.448 1.209 26.748 1.00 91.56 249 LEU A N 1
ATOM 1955 C CA . LEU A 1 249 ? 5.185 -0.047 26.717 1.00 91.56 249 LEU A CA 1
ATOM 1956 C C . LEU A 1 249 ? 6.267 -0.048 27.793 1.00 91.56 249 LEU A C 1
ATOM 1958 O O . LEU A 1 249 ? 6.932 0.951 28.047 1.00 91.56 249 LEU A O 1
ATOM 1962 N N . THR A 1 250 ? 6.484 -1.204 28.407 1.00 93.62 250 THR A N 1
ATOM 1963 C CA . THR A 1 250 ? 7.628 -1.400 29.298 1.00 93.62 250 THR A CA 1
ATOM 1964 C C . THR A 1 250 ? 8.919 -1.523 28.486 1.00 93.62 250 THR A C 1
ATOM 1966 O O . THR A 1 250 ? 8.914 -2.012 27.355 1.00 93.62 250 THR A O 1
ATOM 1969 N N . LEU A 1 251 ? 10.063 -1.191 29.094 1.00 93.69 251 LEU A N 1
ATOM 1970 C CA . LEU A 1 251 ? 11.382 -1.347 28.456 1.00 93.69 251 LEU A CA 1
ATOM 1971 C C . LEU A 1 251 ? 11.632 -2.774 27.936 1.00 93.69 251 LEU A C 1
ATOM 1973 O O . LEU A 1 251 ? 12.267 -2.968 26.900 1.00 93.69 251 LEU A O 1
ATOM 1977 N N . ARG A 1 252 ? 11.108 -3.786 28.639 1.00 94.44 252 ARG A N 1
ATOM 1978 C CA . ARG A 1 252 ? 11.213 -5.191 28.229 1.00 94.44 252 ARG A CA 1
ATOM 1979 C C . ARG A 1 252 ? 10.409 -5.475 26.958 1.00 94.44 252 ARG A C 1
ATOM 1981 O O . ARG A 1 252 ? 10.924 -6.152 26.071 1.00 94.44 252 ARG A O 1
ATOM 1988 N N . GLU A 1 253 ? 9.174 -4.982 26.873 1.00 94.12 253 GLU A N 1
ATOM 1989 C CA . GLU A 1 253 ? 8.319 -5.133 25.686 1.00 94.12 253 GLU A CA 1
ATOM 1990 C C . GLU A 1 253 ? 8.933 -4.416 24.484 1.00 94.12 253 GLU A C 1
ATOM 1992 O O . GLU A 1 253 ? 9.014 -4.982 23.396 1.00 94.12 253 GLU A O 1
ATOM 1997 N N . GLU A 1 254 ? 9.442 -3.202 24.690 1.00 94.25 254 GLU A N 1
ATOM 1998 C CA . GLU A 1 254 ? 10.121 -2.452 23.641 1.00 94.25 254 GLU A CA 1
ATOM 1999 C C . GLU A 1 254 ? 11.347 -3.178 23.084 1.00 94.25 254 GLU A C 1
ATOM 2001 O O . GLU A 1 254 ? 11.529 -3.227 21.866 1.00 94.25 254 GLU A O 1
ATOM 2006 N N . TYR A 1 255 ? 12.171 -3.758 23.960 1.00 95.38 255 TYR A N 1
ATOM 2007 C CA . TYR A 1 255 ? 13.340 -4.533 23.553 1.00 95.38 255 TYR A CA 1
ATOM 2008 C C . TYR A 1 255 ? 12.949 -5.788 22.757 1.00 95.38 255 TYR A C 1
ATOM 2010 O O . TYR A 1 255 ? 13.585 -6.121 21.756 1.00 95.38 255 TYR A O 1
ATOM 2018 N N . GLN A 1 256 ? 11.879 -6.477 23.167 1.00 95.75 256 GLN A N 1
ATOM 2019 C CA . GLN A 1 256 ? 11.364 -7.646 22.447 1.00 95.75 256 GLN A CA 1
ATOM 2020 C C . GLN A 1 256 ? 10.869 -7.277 21.046 1.00 95.75 256 GLN A C 1
ATOM 2022 O O . GLN A 1 256 ? 11.273 -7.922 20.080 1.00 95.75 256 GLN A O 1
ATOM 2027 N N . LEU A 1 257 ? 10.074 -6.209 20.929 1.00 94.94 257 LEU A N 1
ATOM 2028 C CA . LEU A 1 257 ? 9.590 -5.705 19.641 1.00 94.94 257 LEU A CA 1
ATOM 2029 C C . LEU A 1 257 ? 10.741 -5.286 18.724 1.00 94.94 257 LEU A C 1
ATOM 2031 O O . LEU A 1 257 ? 10.717 -5.567 17.530 1.00 94.94 257 LEU A O 1
ATOM 2035 N N . GLN A 1 258 ? 11.779 -4.654 19.274 1.00 96.12 258 GLN A N 1
ATOM 2036 C CA . GLN A 1 258 ? 12.956 -4.272 18.497 1.00 96.12 258 GLN A CA 1
ATOM 2037 C C . GLN A 1 258 ? 13.709 -5.495 17.956 1.00 96.12 258 GLN A C 1
ATOM 2039 O O . GLN A 1 258 ? 14.140 -5.497 16.801 1.00 96.12 258 GLN A O 1
ATOM 2044 N N . LYS A 1 259 ? 13.853 -6.551 18.766 1.00 96.56 259 LYS A N 1
ATOM 2045 C CA . LYS A 1 259 ? 14.466 -7.811 18.329 1.00 96.56 259 LYS A CA 1
ATOM 2046 C C . LYS A 1 259 ? 13.638 -8.483 17.231 1.00 96.56 259 LYS A C 1
ATOM 2048 O O . LYS A 1 259 ? 14.200 -8.931 16.237 1.00 96.56 259 LYS A O 1
ATOM 2053 N N . GLU A 1 260 ? 12.319 -8.528 17.393 1.00 95.38 260 GLU A N 1
ATOM 2054 C CA . GLU A 1 260 ? 11.396 -9.077 16.395 1.00 95.38 260 GLU A CA 1
ATOM 2055 C C . GLU A 1 260 ? 11.476 -8.306 15.068 1.00 95.38 260 GLU A C 1
ATOM 2057 O O . GLU A 1 260 ? 11.649 -8.909 14.006 1.00 95.38 260 GLU A O 1
ATOM 2062 N N . ALA A 1 261 ? 11.468 -6.972 15.131 1.00 96.00 261 ALA A N 1
ATOM 2063 C CA . ALA A 1 261 ? 11.640 -6.105 13.971 1.00 96.00 261 ALA A CA 1
ATOM 2064 C C . ALA A 1 261 ? 12.973 -6.356 13.244 1.00 96.00 261 ALA A C 1
ATOM 2066 O O . ALA A 1 261 ? 13.014 -6.383 12.012 1.00 96.00 261 ALA A O 1
ATOM 2067 N N . ALA A 1 262 ? 14.063 -6.581 13.986 1.00 96.31 262 ALA A N 1
ATOM 2068 C CA . ALA A 1 262 ? 15.371 -6.884 13.409 1.00 96.31 262 ALA A CA 1
ATOM 2069 C C . ALA A 1 262 ? 15.401 -8.236 12.675 1.00 96.31 262 ALA A C 1
ATOM 2071 O O . ALA A 1 262 ? 16.034 -8.339 11.624 1.00 96.31 262 ALA A O 1
ATOM 2072 N N . GLU A 1 263 ? 14.711 -9.261 13.181 1.00 95.25 263 GLU A N 1
ATOM 2073 C CA . GLU A 1 263 ? 14.586 -10.548 12.484 1.00 95.25 263 GLU A CA 1
ATOM 2074 C C . GLU A 1 263 ? 13.720 -10.427 11.226 1.00 95.25 263 GLU A C 1
ATOM 2076 O O . GLU A 1 263 ? 14.115 -10.880 10.147 1.00 95.25 263 GLU A O 1
ATOM 2081 N N . MET A 1 264 ? 12.583 -9.737 11.331 1.00 94.19 264 MET A N 1
ATOM 2082 C CA . MET A 1 264 ? 11.688 -9.485 10.202 1.00 94.19 264 MET A CA 1
ATOM 2083 C C . MET A 1 264 ? 12.401 -8.722 9.074 1.00 94.19 264 MET A C 1
ATOM 2085 O O . MET A 1 264 ? 12.282 -9.079 7.899 1.00 94.19 264 MET A O 1
ATOM 2089 N N . ALA A 1 265 ? 13.226 -7.732 9.427 1.00 95.69 265 ALA A N 1
ATOM 2090 C CA . ALA A 1 265 ? 13.980 -6.919 8.478 1.00 95.69 265 ALA A CA 1
ATOM 2091 C C . ALA A 1 265 ? 14.924 -7.728 7.571 1.00 95.69 265 ALA A C 1
ATOM 2093 O O . ALA A 1 265 ? 15.158 -7.334 6.428 1.00 95.69 265 ALA A O 1
ATOM 2094 N N . LYS A 1 266 ? 15.459 -8.866 8.039 1.00 94.25 266 LYS A N 1
ATOM 2095 C CA . LYS A 1 266 ? 16.424 -9.680 7.272 1.00 94.25 266 LYS A CA 1
ATOM 2096 C C . LYS A 1 266 ? 15.818 -10.316 6.026 1.00 94.25 266 LYS A C 1
ATOM 2098 O O . LYS A 1 266 ? 16.543 -10.596 5.075 1.00 94.25 266 LYS A O 1
ATOM 2103 N N . THR A 1 267 ? 14.512 -10.572 6.043 1.00 92.12 267 THR A N 1
ATOM 2104 C CA . THR A 1 267 ? 13.824 -11.361 5.009 1.00 92.12 267 THR A CA 1
ATOM 2105 C C . THR A 1 267 ? 12.694 -10.600 4.315 1.00 92.12 267 THR A C 1
ATOM 2107 O O . THR A 1 267 ? 11.948 -11.182 3.533 1.00 92.12 267 THR A O 1
ATOM 2110 N N . MET A 1 268 ? 12.580 -9.296 4.572 1.00 94.75 268 MET A N 1
ATOM 2111 C CA . MET A 1 268 ? 11.543 -8.440 4.003 1.00 94.75 268 MET A CA 1
ATOM 2112 C C . MET A 1 268 ? 11.743 -8.209 2.498 1.00 94.75 268 MET A C 1
ATOM 2114 O O . MET A 1 268 ? 12.830 -7.833 2.051 1.00 94.75 268 MET A O 1
ATOM 2118 N N . ASN A 1 269 ? 10.673 -8.371 1.716 1.00 94.88 269 ASN A N 1
ATOM 2119 C CA . ASN A 1 269 ? 10.672 -8.060 0.288 1.00 94.88 269 ASN A CA 1
ATOM 2120 C C . ASN A 1 269 ? 10.411 -6.564 0.048 1.00 94.88 269 ASN A C 1
ATOM 2122 O O . ASN A 1 269 ? 9.283 -6.107 0.136 1.00 94.88 269 ASN A O 1
ATOM 2126 N N . LEU A 1 270 ? 11.441 -5.812 -0.340 1.00 95.12 270 LEU A N 1
ATOM 2127 C CA . LEU A 1 270 ? 11.349 -4.361 -0.583 1.00 95.12 270 LEU A CA 1
ATOM 2128 C C . LEU A 1 270 ? 10.804 -3.982 -1.969 1.00 95.12 270 LEU A C 1
ATOM 2130 O O . LEU A 1 270 ? 10.710 -2.804 -2.311 1.00 95.12 270 LEU A O 1
ATOM 2134 N N . ASN A 1 271 ? 10.508 -4.970 -2.812 1.00 95.12 271 ASN A N 1
ATOM 2135 C CA . ASN A 1 271 ? 9.999 -4.746 -4.162 1.00 95.12 271 ASN A CA 1
ATOM 2136 C C . ASN A 1 271 ? 8.498 -5.000 -4.267 1.00 95.12 271 ASN A C 1
ATOM 2138 O O . ASN A 1 271 ? 7.939 -4.802 -5.343 1.00 95.12 271 ASN A O 1
ATOM 2142 N N . GLN A 1 272 ? 7.853 -5.436 -3.186 1.00 96.00 272 GLN A N 1
ATOM 2143 C CA . GLN A 1 272 ? 6.451 -5.805 -3.204 1.00 96.00 272 GLN A CA 1
ATOM 2144 C C . GLN A 1 272 ? 5.789 -5.494 -1.866 1.00 96.00 272 GLN A C 1
ATOM 2146 O O . GLN A 1 272 ? 6.318 -5.831 -0.812 1.00 96.00 272 GLN A O 1
ATOM 2151 N N . VAL A 1 273 ? 4.612 -4.887 -1.919 1.00 97.75 273 VAL A N 1
ATOM 2152 C CA . VAL A 1 273 ? 3.783 -4.588 -0.746 1.00 97.75 273 VAL A CA 1
ATOM 2153 C C . VAL A 1 273 ? 2.329 -4.927 -1.053 1.00 97.75 273 VAL A C 1
ATOM 2155 O O . VAL A 1 273 ? 1.971 -5.098 -2.214 1.00 97.75 273 VAL A O 1
ATOM 2158 N N . CYS A 1 274 ? 1.473 -5.004 -0.045 1.00 98.25 274 CYS A N 1
ATOM 2159 C CA . CYS A 1 274 ? 0.024 -4.938 -0.231 1.00 98.25 274 CYS A CA 1
ATOM 2160 C C . CYS A 1 274 ? -0.580 -3.914 0.730 1.00 98.25 274 CYS A C 1
ATOM 2162 O O . CYS A 1 274 ? 0.040 -3.535 1.728 1.00 98.25 274 CYS A O 1
ATOM 2164 N N . LEU A 1 275 ? -1.787 -3.452 0.415 1.00 98.56 275 LEU A N 1
ATOM 2165 C CA . LEU A 1 275 ? -2.603 -2.679 1.341 1.00 98.56 275 LEU A CA 1
ATOM 2166 C C . LEU A 1 275 ? -3.319 -3.648 2.283 1.00 98.56 275 LEU A C 1
ATOM 2168 O O . LEU A 1 275 ? -3.825 -4.683 1.851 1.00 98.56 275 LEU A O 1
ATOM 2172 N N . CYS A 1 276 ? -3.357 -3.305 3.562 1.00 98.38 276 CYS A N 1
ATOM 2173 C CA . CYS A 1 276 ? -4.186 -3.949 4.571 1.00 98.38 276 CYS A CA 1
ATOM 2174 C C . CYS A 1 276 ? -5.300 -2.984 4.955 1.00 98.38 276 CYS A C 1
ATOM 2176 O O . CYS A 1 276 ? -5.009 -1.841 5.320 1.00 98.38 276 CYS A O 1
ATOM 2178 N N . PHE A 1 277 ? -6.541 -3.455 4.889 1.00 98.56 277 PHE A N 1
ATOM 2179 C CA . PHE A 1 277 ? -7.717 -2.714 5.310 1.00 98.56 277 PHE A CA 1
ATOM 2180 C C . PHE A 1 277 ? -8.320 -3.362 6.553 1.00 98.56 277 PHE A C 1
ATOM 2182 O O . PHE A 1 277 ? -8.561 -4.570 6.578 1.00 98.56 277 PHE A O 1
ATOM 2189 N N . GLN A 1 278 ? -8.569 -2.555 7.579 1.00 98.00 278 GLN A N 1
ATOM 2190 C CA . GLN A 1 278 ? -9.147 -2.989 8.849 1.00 98.00 278 GLN A CA 1
ATOM 2191 C C . GLN A 1 278 ? -10.322 -2.084 9.207 1.00 98.00 278 GLN A C 1
ATOM 2193 O O . GLN A 1 278 ? -10.201 -0.864 9.113 1.00 98.00 278 GLN A O 1
ATOM 2198 N N . ALA A 1 279 ? -11.441 -2.667 9.631 1.00 97.94 279 ALA A N 1
ATOM 2199 C CA . ALA A 1 279 ? -12.608 -1.922 10.090 1.00 97.94 279 ALA A CA 1
ATOM 2200 C C . ALA A 1 279 ? -12.669 -1.917 11.620 1.00 97.94 279 ALA A C 1
ATOM 2202 O O . ALA A 1 279 ? -12.533 -2.965 12.257 1.00 97.94 279 ALA A O 1
ATOM 2203 N N . PHE A 1 280 ? -12.899 -0.744 12.198 1.00 96.62 280 PHE A N 1
ATOM 2204 C CA . PHE A 1 280 ? -12.999 -0.543 13.636 1.00 96.62 280 PHE A CA 1
ATOM 2205 C C . PHE A 1 280 ? -14.243 0.258 13.994 1.00 96.62 280 PHE A C 1
ATOM 2207 O O . PHE A 1 280 ? -14.616 1.186 13.283 1.00 96.62 280 PHE A O 1
ATOM 2214 N N . GLN A 1 281 ? -14.819 -0.042 15.148 1.00 94.94 281 GLN A N 1
ATOM 2215 C CA . GLN A 1 281 ? -15.700 0.866 15.865 1.00 94.94 281 GLN A CA 1
ATOM 2216 C C . GLN A 1 281 ? -14.881 1.575 16.942 1.00 94.94 281 GLN A C 1
ATOM 2218 O O . GLN A 1 281 ? -14.069 0.945 17.626 1.00 94.94 281 GLN A O 1
ATOM 2223 N N . VAL A 1 282 ? -15.079 2.883 17.086 1.00 90.69 282 VAL A N 1
ATOM 2224 C CA . VAL A 1 282 ? -14.464 3.660 18.165 1.00 90.69 282 VAL A CA 1
ATOM 2225 C C . VAL A 1 282 ? -15.527 3.932 19.214 1.00 90.69 282 VAL A C 1
ATOM 2227 O O . VAL A 1 282 ? -16.542 4.561 18.933 1.00 90.69 282 VAL A O 1
ATOM 2230 N N . ASP A 1 283 ? -15.301 3.440 20.425 1.00 88.38 283 ASP A N 1
ATOM 2231 C CA . ASP A 1 283 ? -16.188 3.699 21.551 1.00 88.38 283 ASP A CA 1
ATOM 2232 C C . ASP A 1 283 ? -16.140 5.192 21.911 1.00 88.38 283 ASP A C 1
ATOM 2234 O O . ASP A 1 283 ? -15.087 5.715 22.279 1.00 88.38 283 ASP A O 1
ATOM 2238 N N . ALA A 1 284 ? -17.278 5.883 21.815 1.00 86.81 284 ALA A N 1
ATOM 2239 C CA . ALA A 1 284 ? -17.358 7.330 22.025 1.00 86.81 284 ALA A CA 1
ATOM 2240 C C . ALA A 1 284 ? -17.004 7.769 23.460 1.00 86.81 284 ALA A C 1
ATOM 2242 O O . ALA A 1 284 ? -16.606 8.911 23.674 1.00 86.81 284 ALA A O 1
ATOM 2243 N N . SER A 1 285 ? -17.143 6.878 24.446 1.00 88.75 285 SER A N 1
ATOM 2244 C CA . SER A 1 285 ? -16.912 7.186 25.861 1.00 88.75 285 SER A CA 1
ATOM 2245 C C . SER A 1 285 ? -15.476 6.910 26.306 1.00 88.75 285 SER A C 1
ATOM 2247 O O . SER A 1 285 ? -14.905 7.667 27.089 1.00 88.75 285 SER A O 1
ATOM 2249 N N . THR A 1 286 ? -14.874 5.833 25.799 1.00 85.75 286 THR A N 1
ATOM 2250 C CA . THR A 1 286 ? -13.539 5.369 26.200 1.00 85.75 286 THR A CA 1
ATOM 2251 C C . THR A 1 286 ? -12.464 5.659 25.156 1.00 85.75 286 THR A C 1
ATOM 2253 O O . THR A 1 286 ? -11.278 5.521 25.452 1.00 85.75 286 THR A O 1
ATOM 2256 N N . GLY A 1 287 ? -12.855 6.016 23.929 1.00 84.25 287 GLY A N 1
ATOM 2257 C CA . GLY A 1 287 ? -11.959 6.180 22.786 1.00 84.25 287 GLY A CA 1
ATOM 2258 C C . GLY A 1 287 ? -11.308 4.876 22.319 1.00 84.25 287 GLY A C 1
ATOM 2259 O O . GLY A 1 287 ? -10.384 4.910 21.504 1.00 84.25 287 GLY A O 1
ATOM 2260 N N . ARG A 1 288 ? -11.737 3.719 22.845 1.00 86.62 288 ARG A N 1
ATOM 2261 C CA . ARG A 1 288 ? -11.138 2.428 22.502 1.00 86.62 288 ARG A CA 1
ATOM 2262 C C . ARG A 1 288 ? -11.591 1.961 21.132 1.00 86.62 288 ARG A C 1
ATOM 2264 O O . ARG A 1 288 ? -12.757 2.071 20.768 1.00 86.62 288 ARG A O 1
ATOM 2271 N N . TRP A 1 289 ? -10.641 1.390 20.407 1.00 90.50 289 TRP A N 1
ATOM 2272 C CA . TRP A 1 289 ? -10.854 0.835 19.082 1.00 90.50 289 TRP A CA 1
ATOM 2273 C C . TRP A 1 289 ? -11.178 -0.651 19.212 1.00 90.50 289 TRP A C 1
ATOM 2275 O O . TRP A 1 289 ? -10.386 -1.410 19.770 1.00 90.50 289 TRP A O 1
ATOM 2285 N N . ALA A 1 290 ? -12.328 -1.064 18.692 1.00 92.00 290 ALA A N 1
ATOM 2286 C CA . ALA A 1 290 ? -12.744 -2.458 18.607 1.00 92.00 290 ALA A CA 1
ATOM 2287 C C . ALA A 1 290 ? -12.775 -2.885 17.138 1.00 92.00 290 ALA A C 1
ATOM 2289 O O . ALA A 1 290 ? -13.447 -2.254 16.324 1.00 92.00 290 ALA A O 1
ATOM 2290 N N . GLN A 1 291 ? -12.024 -3.929 16.778 1.00 95.06 291 GLN A N 1
ATOM 2291 C CA . GLN A 1 291 ? -12.009 -4.440 15.406 1.00 95.06 291 GLN A CA 1
ATOM 2292 C C . GLN A 1 291 ? -13.337 -5.144 15.097 1.00 95.06 291 GLN A C 1
ATOM 2294 O O . GLN A 1 291 ? -13.778 -5.991 15.869 1.00 95.06 291 GLN A O 1
ATOM 2299 N N . LEU A 1 292 ? -13.966 -4.787 13.975 1.00 95.81 292 LEU A N 1
ATOM 2300 C CA . LEU A 1 292 ? -15.308 -5.259 13.610 1.00 95.81 292 LEU A CA 1
ATOM 2301 C C . LEU A 1 292 ? -15.303 -6.593 12.860 1.00 95.81 292 LEU A C 1
ATOM 2303 O O . LEU A 1 292 ? -16.225 -7.388 13.010 1.00 95.81 292 LEU A O 1
ATOM 2307 N N . CYS A 1 293 ? -14.283 -6.832 12.040 1.00 96.50 293 CYS A N 1
ATOM 2308 C CA . CYS A 1 293 ? -14.171 -8.022 11.202 1.00 96.50 293 CYS A CA 1
ATOM 2309 C C . CYS A 1 293 ? -12.705 -8.358 10.917 1.00 96.50 293 CYS A C 1
ATOM 2311 O O . CYS A 1 293 ? -11.801 -7.595 11.268 1.00 96.50 293 CYS A O 1
ATOM 2313 N N . GLU A 1 294 ? -12.456 -9.486 10.254 1.00 96.38 294 GLU A N 1
ATOM 2314 C CA . GLU A 1 294 ? -11.108 -9.834 9.803 1.00 96.38 294 GLU A CA 1
ATOM 2315 C C . GLU A 1 294 ? -10.552 -8.788 8.817 1.00 96.38 294 GLU A C 1
ATOM 2317 O O . GLU A 1 294 ? -11.311 -8.248 8.000 1.00 96.38 294 GLU A O 1
ATOM 2322 N N . PRO A 1 295 ? -9.240 -8.486 8.866 1.00 97.38 295 PRO A N 1
ATOM 2323 C CA . PRO A 1 295 ? -8.604 -7.608 7.895 1.00 97.38 295 PRO A CA 1
ATOM 2324 C C . PRO A 1 295 ? -8.676 -8.193 6.483 1.00 97.38 295 PRO A C 1
ATOM 2326 O O . PRO A 1 295 ? -8.522 -9.401 6.291 1.00 97.38 295 PRO A O 1
ATOM 2329 N N . VAL A 1 296 ? -8.803 -7.328 5.477 1.00 98.25 296 VAL A N 1
ATOM 2330 C CA . VAL A 1 296 ? -8.671 -7.730 4.070 1.00 98.25 296 VAL A CA 1
ATOM 2331 C C . VAL A 1 296 ? -7.423 -7.130 3.449 1.00 98.25 296 VAL A C 1
ATOM 2333 O O . VAL A 1 296 ? -7.066 -5.979 3.697 1.00 98.25 296 VAL A O 1
ATOM 2336 N N . TYR A 1 297 ? -6.747 -7.928 2.628 1.00 98.56 297 TYR A N 1
ATOM 2337 C CA . TYR A 1 297 ? -5.492 -7.554 1.988 1.00 98.56 297 TYR A CA 1
ATOM 2338 C C . TYR A 1 297 ? -5.703 -7.384 0.490 1.00 98.56 297 TYR A C 1
ATOM 2340 O O . TYR A 1 297 ? -6.354 -8.212 -0.148 1.00 98.56 297 TYR A O 1
ATOM 2348 N N . SER A 1 298 ? -5.146 -6.317 -0.074 1.00 98.62 298 SER A N 1
ATOM 2349 C CA . SER A 1 298 ? -5.179 -6.096 -1.514 1.00 98.62 298 SER A CA 1
ATOM 2350 C C . SER A 1 298 ? -4.313 -7.097 -2.265 1.00 98.62 298 SER A C 1
ATOM 2352 O O . SER A 1 298 ? -3.438 -7.764 -1.700 1.00 98.62 298 SER A O 1
ATOM 2354 N N . ASN A 1 299 ? -4.475 -7.092 -3.585 1.00 98.38 299 ASN A N 1
ATOM 2355 C CA . ASN A 1 299 ? -3.485 -7.676 -4.472 1.00 98.38 299 ASN A CA 1
ATOM 2356 C C . ASN A 1 299 ? -2.103 -7.023 -4.268 1.00 98.38 299 ASN A C 1
ATOM 2358 O O . ASN A 1 299 ? -2.015 -5.875 -3.805 1.00 98.38 299 ASN A O 1
ATOM 2362 N N . PRO A 1 300 ? -1.017 -7.739 -4.606 1.00 97.94 300 PRO A N 1
ATOM 2363 C CA . PRO A 1 300 ? 0.326 -7.201 -4.479 1.00 97.94 300 PRO A CA 1
ATOM 2364 C C . PRO A 1 300 ? 0.566 -6.003 -5.400 1.00 97.94 300 PRO A C 1
ATOM 2366 O O . PRO A 1 300 ? 0.215 -6.027 -6.576 1.00 97.94 300 PRO A O 1
ATOM 2369 N N . ILE A 1 301 ? 1.256 -4.999 -4.870 1.00 98.00 301 ILE A N 1
ATOM 2370 C CA . ILE A 1 301 ? 1.745 -3.826 -5.585 1.00 98.00 301 ILE A CA 1
ATOM 2371 C C . ILE A 1 301 ? 3.254 -3.984 -5.732 1.00 98.00 301 ILE A C 1
ATOM 2373 O O . ILE A 1 301 ? 3.989 -4.063 -4.744 1.00 98.00 301 ILE A O 1
ATOM 2377 N N . ASN A 1 302 ? 3.724 -4.023 -6.971 1.00 97.00 302 ASN A N 1
ATOM 2378 C CA . ASN A 1 302 ? 5.120 -4.241 -7.304 1.00 97.00 302 ASN A CA 1
ATOM 2379 C C . ASN A 1 302 ? 5.840 -2.922 -7.599 1.00 97.00 302 ASN A C 1
ATOM 2381 O O . ASN A 1 302 ? 5.320 -2.045 -8.292 1.00 97.00 302 ASN A O 1
ATOM 2385 N N . ASN A 1 303 ? 7.081 -2.807 -7.134 1.00 95.19 303 ASN A N 1
ATOM 2386 C CA . ASN A 1 303 ? 7.918 -1.648 -7.396 1.00 95.19 303 ASN A CA 1
ATOM 2387 C C . ASN A 1 303 ? 8.358 -1.613 -8.868 1.00 95.19 303 ASN A C 1
ATOM 2389 O O . ASN A 1 303 ? 9.133 -2.465 -9.308 1.00 95.19 303 ASN A O 1
ATOM 2393 N N . MET A 1 304 ? 7.965 -0.576 -9.610 1.00 90.81 304 MET A N 1
ATOM 2394 C CA . MET A 1 304 ? 8.370 -0.398 -11.015 1.00 90.81 304 MET A CA 1
ATOM 2395 C C . MET A 1 304 ? 9.881 -0.216 -11.215 1.00 90.81 304 MET A C 1
ATOM 2397 O O . MET A 1 304 ? 10.384 -0.428 -12.312 1.00 90.81 304 MET A O 1
ATOM 2401 N N . LYS A 1 305 ? 10.623 0.205 -10.180 1.00 87.31 305 LYS A N 1
ATOM 2402 C CA . LYS A 1 305 ? 12.086 0.380 -10.260 1.00 87.31 305 LYS A CA 1
ATOM 2403 C C . LYS A 1 305 ? 12.870 -0.908 -9.994 1.00 87.31 305 LYS A C 1
ATOM 2405 O O . LYS A 1 305 ? 14.095 -0.896 -10.109 1.00 87.31 305 LYS A O 1
ATOM 2410 N N . SER A 1 306 ? 12.194 -1.997 -9.636 1.00 84.88 306 SER A N 1
ATOM 2411 C CA . SER A 1 306 ? 12.810 -3.311 -9.464 1.00 84.88 306 SER A CA 1
ATOM 2412 C C . SER A 1 306 ? 13.115 -3.943 -10.821 1.00 84.88 306 SER A C 1
ATOM 2414 O O . SER A 1 306 ? 12.261 -3.966 -11.697 1.00 84.88 306 SER A O 1
ATOM 2416 N N . ALA A 1 307 ? 14.301 -4.531 -10.977 1.00 77.12 307 ALA A N 1
ATOM 2417 C CA . ALA A 1 307 ? 14.643 -5.297 -12.182 1.00 77.12 307 ALA A CA 1
ATOM 2418 C C . ALA A 1 307 ? 13.864 -6.625 -12.297 1.00 77.12 307 ALA A C 1
ATOM 2420 O O . ALA A 1 307 ? 13.807 -7.203 -13.375 1.00 77.12 307 ALA A O 1
ATOM 2421 N N . LEU A 1 308 ? 13.279 -7.108 -11.193 1.00 80.12 308 LEU A N 1
ATOM 2422 C CA . LEU A 1 308 ? 12.510 -8.358 -11.157 1.00 80.12 308 LEU A CA 1
ATOM 2423 C C . LEU A 1 308 ? 11.038 -8.157 -11.531 1.00 80.12 308 LEU A C 1
ATOM 2425 O O . LEU A 1 308 ? 10.408 -9.066 -12.053 1.00 80.12 308 LEU A O 1
ATOM 2429 N N . THR A 1 309 ? 10.480 -6.986 -11.217 1.00 78.38 309 THR A N 1
ATOM 2430 C CA . THR A 1 309 ? 9.033 -6.724 -11.318 1.00 78.38 309 THR A CA 1
ATOM 2431 C C . THR A 1 309 ? 8.692 -5.487 -12.149 1.00 78.38 309 THR A C 1
ATOM 2433 O O . THR A 1 309 ? 7.519 -5.149 -12.306 1.00 78.38 309 THR A O 1
ATOM 2436 N N . GLY A 1 310 ? 9.710 -4.781 -12.642 1.00 79.69 310 GLY A N 1
ATOM 2437 C CA . GLY A 1 310 ? 9.564 -3.634 -13.527 1.00 79.69 310 GLY A CA 1
ATOM 2438 C C . GLY A 1 310 ? 9.046 -4.029 -14.907 1.00 79.69 310 GLY A C 1
ATOM 2439 O O . GLY A 1 310 ? 8.988 -5.201 -15.275 1.00 79.69 310 GLY A O 1
ATOM 2440 N N . GLU A 1 311 ? 8.637 -3.028 -15.676 1.00 81.88 311 GLU A N 1
ATOM 2441 C CA . GLU A 1 311 ? 8.233 -3.227 -17.064 1.00 81.88 311 GLU A CA 1
ATOM 2442 C C . GLU A 1 311 ? 9.464 -3.507 -17.937 1.00 81.88 311 GLU A C 1
ATOM 2444 O O . GLU A 1 311 ? 10.460 -2.785 -17.874 1.00 81.88 311 GLU A O 1
ATOM 2449 N N . LEU A 1 312 ? 9.406 -4.568 -18.744 1.00 86.62 312 LEU A N 1
ATOM 2450 C CA . LEU A 1 312 ? 10.467 -4.881 -19.695 1.00 86.62 312 LEU A CA 1
ATOM 2451 C C . LEU A 1 312 ? 10.378 -3.922 -20.876 1.00 86.62 312 LEU A C 1
ATOM 2453 O O . LEU A 1 312 ? 9.329 -3.798 -21.506 1.00 86.62 312 LEU A O 1
ATOM 2457 N N . LYS A 1 313 ? 11.494 -3.271 -21.201 1.00 88.31 313 LYS A N 1
ATOM 2458 C CA . LYS A 1 313 ? 11.535 -2.273 -22.266 1.00 88.31 313 LYS A CA 1
ATOM 2459 C C . LYS A 1 313 ? 12.755 -2.445 -23.153 1.00 88.31 313 LYS A C 1
ATOM 2461 O O . LYS A 1 313 ? 13.895 -2.414 -22.684 1.00 88.31 313 LYS A O 1
ATOM 2466 N N . ILE A 1 314 ? 12.490 -2.561 -24.452 1.00 93.38 314 ILE A N 1
ATOM 2467 C CA . ILE A 1 314 ? 13.498 -2.447 -25.502 1.00 93.38 314 ILE A CA 1
ATOM 2468 C C . ILE A 1 314 ? 13.699 -0.958 -25.772 1.00 93.38 314 ILE A C 1
ATOM 2470 O O . ILE A 1 314 ? 12.788 -0.262 -26.215 1.00 93.38 314 ILE A O 1
ATOM 2474 N N . CYS A 1 315 ? 14.890 -0.458 -25.471 1.00 93.69 315 CYS A N 1
ATOM 2475 C CA . CYS A 1 315 ? 15.248 0.938 -25.689 1.00 93.69 315 CYS A CA 1
ATOM 2476 C C . CYS A 1 315 ? 15.649 1.181 -27.140 1.00 93.69 315 CYS A C 1
ATOM 2478 O O . CYS A 1 315 ? 15.315 2.217 -27.711 1.00 93.69 315 CYS A O 1
ATOM 2480 N N . ARG A 1 316 ? 16.408 0.245 -27.721 1.00 96.19 316 ARG A N 1
ATOM 2481 C CA . ARG A 1 316 ? 16.931 0.373 -29.080 1.00 96.19 316 ARG A CA 1
ATOM 2482 C C . ARG A 1 316 ? 17.286 -0.987 -29.663 1.00 96.19 316 ARG A C 1
ATOM 2484 O O . ARG A 1 316 ? 17.824 -1.844 -28.968 1.00 96.19 316 ARG A O 1
ATOM 2491 N N . LEU A 1 317 ? 17.054 -1.129 -30.960 1.00 96.50 317 LEU A N 1
ATOM 2492 C CA . LEU A 1 317 ? 17.579 -2.217 -31.775 1.00 96.50 317 LEU A CA 1
ATOM 2493 C C . LEU A 1 317 ? 18.611 -1.653 -32.754 1.00 96.50 317 LEU A C 1
ATOM 2495 O O . LEU A 1 317 ? 18.489 -0.512 -33.205 1.00 96.50 317 LEU A O 1
ATOM 2499 N N . SER A 1 318 ? 19.642 -2.438 -33.051 1.00 96.44 318 SER A N 1
ATOM 2500 C CA . SER A 1 318 ? 20.612 -2.120 -34.111 1.00 96.44 318 SER A CA 1
ATOM 2501 C C . SER A 1 318 ? 20.017 -2.283 -35.510 1.00 96.44 318 SER A C 1
ATOM 2503 O O . SER A 1 318 ? 20.353 -1.498 -36.392 1.00 96.44 318 SER A O 1
ATOM 2505 N N . ALA A 1 319 ? 19.092 -3.230 -35.684 1.00 94.69 319 ALA A N 1
ATOM 2506 C CA . ALA A 1 319 ? 18.335 -3.453 -36.909 1.00 94.69 319 ALA A CA 1
ATOM 2507 C C . ALA A 1 319 ? 16.875 -3.804 -36.579 1.00 94.69 319 ALA A C 1
ATOM 2509 O O . ALA A 1 319 ? 16.596 -4.488 -35.595 1.00 94.69 319 ALA A O 1
ATOM 2510 N N . THR A 1 320 ? 15.940 -3.315 -37.394 1.00 93.56 320 THR A N 1
ATOM 2511 C CA . THR A 1 320 ? 14.491 -3.595 -37.285 1.00 93.56 320 THR A CA 1
ATOM 2512 C C . THR A 1 320 ? 13.939 -4.319 -38.514 1.00 93.56 320 THR A C 1
ATOM 2514 O O . THR A 1 320 ? 12.732 -4.499 -38.637 1.00 93.56 320 THR A O 1
ATOM 2517 N N . VAL A 1 321 ? 14.823 -4.694 -39.437 1.00 93.81 321 VAL A N 1
ATOM 2518 C CA . VAL A 1 321 ? 14.561 -5.479 -40.645 1.00 93.81 321 VAL A CA 1
ATOM 2519 C C . VAL A 1 321 ? 15.710 -6.471 -40.799 1.00 93.81 321 VAL A C 1
ATOM 2521 O O . VAL A 1 321 ? 16.820 -6.167 -40.362 1.00 93.81 321 VAL A O 1
ATOM 2524 N N . GLY A 1 322 ? 15.448 -7.626 -41.401 1.00 93.81 322 GLY A N 1
ATOM 2525 C CA . GLY A 1 322 ? 16.465 -8.648 -41.633 1.00 93.81 322 GLY A CA 1
ATOM 2526 C C . GLY A 1 322 ? 16.053 -9.633 -42.719 1.00 93.81 322 GLY A C 1
ATOM 2527 O O . GLY A 1 322 ? 14.898 -9.622 -43.161 1.00 93.81 322 GLY A O 1
ATOM 2528 N N . ASN A 1 323 ? 16.999 -10.453 -43.176 1.00 94.25 323 ASN A N 1
ATOM 2529 C CA . ASN A 1 323 ? 16.743 -11.483 -44.181 1.00 94.25 323 ASN A CA 1
ATOM 2530 C C . ASN A 1 323 ? 15.790 -12.575 -43.642 1.00 94.25 323 ASN A C 1
ATOM 2532 O O . ASN A 1 323 ? 15.855 -12.961 -42.474 1.00 94.25 323 ASN A O 1
ATOM 2536 N N . VAL A 1 324 ? 14.926 -13.105 -44.514 1.00 95.69 324 VAL A N 1
ATOM 2537 C CA . VAL A 1 324 ? 14.015 -14.225 -44.227 1.00 95.69 324 VAL A CA 1
ATOM 2538 C C . VAL A 1 324 ? 14.751 -15.506 -43.825 1.00 95.69 324 VAL A C 1
ATOM 2540 O O . VAL A 1 324 ? 14.194 -16.306 -43.079 1.00 95.69 324 VAL A O 1
ATOM 2543 N N . ASP A 1 325 ? 15.999 -15.674 -44.272 1.00 96.38 325 ASP A N 1
ATOM 2544 C CA . ASP A 1 325 ? 16.842 -16.829 -43.934 1.00 96.38 325 ASP A CA 1
ATOM 2545 C C . ASP A 1 325 ? 17.364 -16.795 -42.481 1.00 96.38 325 ASP A C 1
ATOM 2547 O O . ASP A 1 325 ? 17.792 -17.819 -41.946 1.00 96.38 325 ASP A O 1
ATOM 2551 N N . GLY A 1 326 ? 17.314 -15.634 -41.815 1.00 95.06 326 GLY A N 1
ATOM 2552 C CA . GLY A 1 326 ? 17.841 -15.440 -40.463 1.00 95.06 326 GLY A CA 1
ATOM 2553 C C . GLY A 1 326 ? 19.373 -15.522 -40.369 1.00 95.06 326 GLY A C 1
ATOM 2554 O O . GLY A 1 326 ? 20.092 -15.423 -41.359 1.00 95.06 326 GLY A O 1
ATOM 2555 N N . GLY A 1 327 ? 19.890 -15.664 -39.142 1.00 93.25 327 GLY A N 1
ATOM 2556 C CA . GLY A 1 327 ? 21.334 -15.769 -38.867 1.00 93.25 327 GLY A CA 1
ATOM 2557 C C . GLY A 1 327 ? 22.084 -14.435 -38.758 1.00 93.25 327 GLY A C 1
ATOM 2558 O O . GLY A 1 327 ? 23.287 -14.432 -38.505 1.00 93.25 327 GLY A O 1
ATOM 2559 N N . GLU A 1 328 ? 21.386 -13.310 -38.910 1.00 94.69 328 GLU A N 1
ATOM 2560 C CA . GLU A 1 328 ? 21.950 -11.969 -38.747 1.00 94.69 328 GLU A CA 1
ATOM 2561 C C . GLU A 1 328 ? 22.106 -11.603 -37.264 1.00 94.69 328 GLU A C 1
ATOM 2563 O O . GLU A 1 328 ? 21.238 -11.875 -36.431 1.00 94.69 328 GLU A O 1
ATOM 2568 N N . GLU A 1 329 ? 23.224 -10.960 -36.926 1.00 95.81 329 GLU A N 1
ATOM 2569 C CA . GLU A 1 329 ? 23.474 -10.473 -35.573 1.00 95.81 329 GLU A CA 1
ATOM 2570 C C . GLU A 1 329 ? 22.698 -9.174 -35.319 1.00 95.81 329 GLU A C 1
ATOM 2572 O O . GLU A 1 329 ? 22.845 -8.188 -36.043 1.00 95.81 329 GLU A O 1
ATOM 2577 N N . VAL A 1 330 ? 21.892 -9.158 -34.253 1.00 95.38 330 VAL A N 1
ATOM 2578 C CA . VAL A 1 330 ? 21.149 -7.972 -33.816 1.00 95.38 330 VAL A CA 1
ATOM 2579 C C . VAL A 1 330 ? 21.510 -7.642 -32.375 1.00 95.38 330 VAL A C 1
ATOM 2581 O O . VAL A 1 330 ? 21.201 -8.372 -31.436 1.00 95.38 330 VAL A O 1
ATOM 2584 N N . PHE A 1 331 ? 22.107 -6.474 -32.180 1.00 96.19 331 PHE A N 1
ATOM 2585 C CA . PHE A 1 331 ? 22.283 -5.875 -30.862 1.00 96.19 331 PHE A CA 1
ATOM 2586 C C . PHE A 1 331 ? 20.962 -5.273 -30.378 1.00 96.19 331 PHE A C 1
ATOM 2588 O O . PHE A 1 331 ? 20.405 -4.382 -31.031 1.00 96.19 331 PHE A O 1
ATOM 2595 N N . MET A 1 332 ? 20.490 -5.740 -29.220 1.00 95.38 332 MET A N 1
ATOM 2596 C CA . MET A 1 332 ? 19.307 -5.233 -28.530 1.00 95.38 332 MET A CA 1
ATOM 2597 C C . MET A 1 332 ? 19.711 -4.555 -27.219 1.00 95.38 332 MET A C 1
ATOM 2599 O O . MET A 1 332 ? 20.297 -5.171 -26.331 1.00 95.38 332 MET A O 1
ATOM 2603 N N . PHE A 1 333 ? 19.369 -3.277 -27.092 1.00 94.81 333 PHE A N 1
ATOM 2604 C CA . PHE A 1 333 ? 19.601 -2.483 -25.893 1.00 94.81 333 PHE A CA 1
ATOM 2605 C C . PHE A 1 333 ? 18.301 -2.409 -25.099 1.00 94.81 333 PHE A C 1
ATOM 2607 O O . PHE A 1 333 ? 17.304 -1.864 -25.577 1.00 94.81 333 PHE A O 1
ATOM 2614 N N . VAL A 1 334 ? 18.317 -2.946 -23.884 1.00 92.62 334 VAL A N 1
ATOM 2615 C CA . VAL A 1 334 ? 17.158 -3.023 -22.985 1.00 92.62 334 VAL A CA 1
ATOM 2616 C C . VAL A 1 334 ? 17.410 -2.250 -21.693 1.00 92.62 334 VAL A C 1
ATOM 2618 O O . VAL A 1 334 ? 18.558 -1.975 -21.334 1.00 92.62 334 VAL A O 1
ATOM 2621 N N . GLU A 1 335 ? 16.341 -1.909 -20.975 1.00 88.12 335 GLU A N 1
ATOM 2622 C CA . GLU A 1 335 ? 16.465 -1.553 -19.557 1.00 88.12 335 GLU A CA 1
ATOM 2623 C C . GLU A 1 335 ? 16.960 -2.758 -18.732 1.00 88.12 335 GLU A C 1
ATOM 2625 O O . GLU A 1 335 ? 17.030 -3.884 -19.219 1.00 88.12 335 GLU A O 1
ATOM 2630 N N . LYS A 1 336 ? 17.367 -2.526 -17.478 1.00 84.19 336 LYS A N 1
ATOM 2631 C CA . LYS A 1 336 ? 17.996 -3.557 -16.641 1.00 84.19 336 LYS A CA 1
ATOM 2632 C C . LYS A 1 336 ? 17.092 -4.789 -16.503 1.00 84.19 336 LYS A C 1
ATOM 2634 O O . LYS A 1 336 ? 16.067 -4.724 -15.834 1.00 84.19 336 LYS A O 1
ATOM 2639 N N . VAL A 1 337 ? 17.550 -5.915 -17.043 1.00 83.56 337 VAL A N 1
ATOM 2640 C CA . VAL A 1 337 ? 16.937 -7.239 -16.885 1.00 83.56 337 VAL A CA 1
ATOM 2641 C C . VAL A 1 337 ? 17.777 -8.114 -15.956 1.00 83.56 337 VAL A C 1
ATOM 2643 O O . VAL A 1 337 ? 18.998 -7.948 -15.858 1.00 83.56 337 VAL A O 1
ATOM 2646 N N . CYS A 1 338 ? 17.129 -9.026 -15.235 1.00 78.38 338 CYS A N 1
ATOM 2647 C CA . CYS A 1 338 ? 17.824 -10.099 -14.527 1.00 78.38 338 CYS A CA 1
ATOM 2648 C C . CYS A 1 338 ? 18.295 -11.158 -15.535 1.00 78.38 338 CYS A C 1
ATOM 2650 O O . CYS A 1 338 ? 17.610 -11.401 -16.526 1.00 78.38 338 CYS A O 1
ATOM 2652 N N . LYS A 1 339 ? 19.485 -11.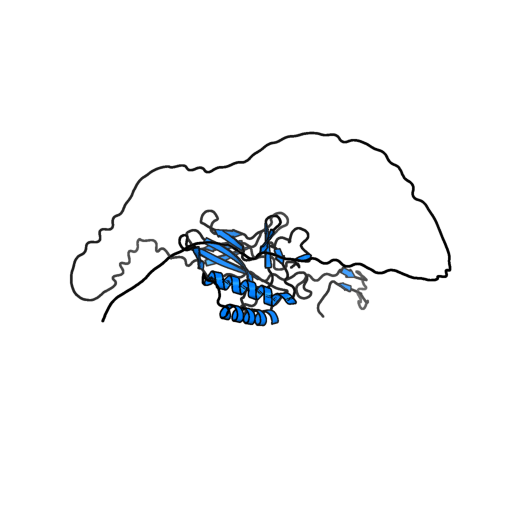721 -15.300 1.00 68.75 339 LYS A N 1
ATOM 2653 C CA . LYS A 1 339 ? 20.031 -12.820 -16.106 1.00 68.75 339 LYS A CA 1
ATOM 2654 C C . LYS A 1 339 ? 19.384 -14.144 -15.744 1.00 68.75 339 LYS A C 1
ATOM 2656 O O . LYS A 1 339 ? 19.089 -14.312 -14.537 1.00 68.75 339 LYS A O 1
#

InterPro domains:
  IPR000451 NF-kappa-B/Dorsal [PTHR24169] (108-339)
  IPR008967 p53-like transcription factor, DNA-binding domain superfamily [SSF49417] (117-314)
  IPR011539 Rel homology domain, DNA-binding domain [PF00554] (119-303)
  IPR011539 Rel homology domain, DNA-binding domain [PS50254] (114-308)
  IPR013783 Immunoglobulin-like fold [G3DSA:2.60.40.10] (309-339)
  IPR014756 Immunoglobulin E-set [SSF81296] (309-339)
  IPR037059 Rel homology domain (RHD), DNA-binding domain superfamily [G3DSA:2.60.40.340] (116-305)

Foldseek 3Di:
DDDDDDYDDDDDDDDDDDDDDDDDDDDDDDDDDDDDDDDDDDYDDDDDDDDDDDDDDDDDDDDDDDDDDDDDDDDDDDDDDDDDDDDDDDDDDDDDDDDDDDPPPDVPDDPPPQPQKDKDWPFFWDQEDAAAAPVRPPDQQDKGFTPPQDPVRTHAGKMAIPSDADKKKKWKAKFA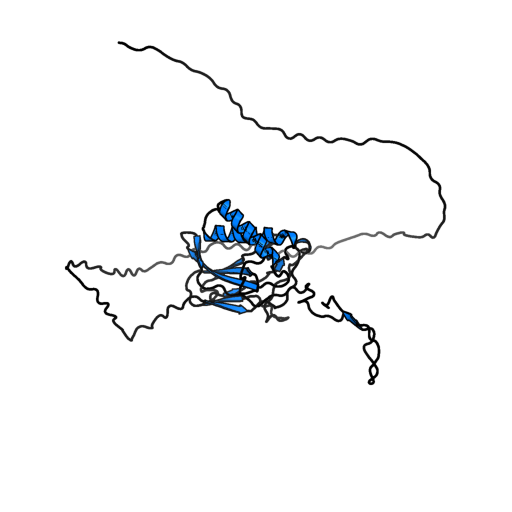PDPVRTDGFLKWKWADDDPDTDTDTDIDIAHVVNNRMDGDISIHIHQDDLVCQLVSQLVVQLVVVCLQVVHHDDPVRSVVSSVVSVVCSVPGDRFKIKMKIWMWDQDPPPRRTDTRDDIDIHNIYGHLPDLVPHDKDFPDKPDPDDDPVDPDDIDTDIDRHDD

Organism: Aedes aegypti (NCBI:txid7159)

pLDDT: mean 72.8, std 28.73, range [26.05, 98.75]

Sequence (339 aa):
HHQHQQQHHQLQQLSSSPTYSVLSMESVSPVSSSSASPAADTSKYYASNSPSSVSNMSPKSTASDTSSFNMQNLNISNAYPYFAETHHQTMTTGEEGQLQTFTYNDPTQPRVELSVPQLTIVEQPVDKFRFRYQSEMHGTHGSLMGVHTEKSKKTFPTVQLHGFQGEAKIRCSLFQVDPNRRAAHSHNLVIKSGEIDLNDPHDIDVNEECNYVAMFQGMGIIHTAKKNIAEELSKKMKKQRSVEMNRELTLREEYQLQKEAAEMAKTMNLNQVCLCFQAFQVDASTGRWAQLCEPVYSNPINNMKSALTGELKICRLSATVGNVDGGEEVFMFVEKVCK